Protein AF-A0AAN6RT35-F1 (afdb_monomer_lite)

Radius of gyration: 30.42 Å; chains: 1; bounding box: 60×93×86 Å

Foldseek 3Di:
DDDPPPPPDPPCVVCVVVLLCCCAVVVDDLVVSQVVCCVPPVDHDPCSCVVCVVVNDDDLLNLVVVVVVCVVVVVVVADFFFDDQNHTHDVVVSVVSNVVSVVVPVPDPDDDPPPPVVRCVSRPTPRPPPDPPDPPDPPDDDDDDDDDDDDDDDDDDDDDDDDDDDDDDDDDDDDDDDDDDDDDDDDD

Secondary structure (DSSP, 8-state):
-----------HHHHHHHHHHHHHTS---HHHHHHHHHHHH----TTHHHHHHHHH---HHHHHHHHHHHHHHHTTT-----EETTEEPPHHHHHHHHHHHHHHHTTS--------TTTGGG----------------------------------------------PPPP----------------

InterPro domains:
  IPR025676 Clr5 domain [PF14420] (9-53)

Structure (mmCIF, N/CA/C/O backbone):
data_AF-A0AAN6RT35-F1
#
_entry.id   AF-A0AAN6RT35-F1
#
loop_
_atom_site.group_PDB
_atom_site.id
_atom_site.type_symbol
_atom_site.label_atom_id
_atom_site.label_alt_id
_atom_site.label_comp_id
_atom_site.label_asym_id
_atom_site.label_entity_id
_atom_site.label_seq_id
_atom_site.pdbx_PDB_ins_code
_atom_site.Cartn_x
_atom_site.Cartn_y
_atom_site.Cartn_z
_atom_site.occupancy
_atom_site.B_iso_or_equiv
_atom_site.auth_seq_id
_atom_site.auth_comp_id
_atom_site.auth_asym_id
_atom_site.auth_atom_id
_atom_site.pdbx_PDB_model_num
ATOM 1 N N . MET A 1 1 ? 31.158 -7.553 -37.568 1.00 51.72 1 MET A N 1
ATOM 2 C CA . MET A 1 1 ? 30.154 -6.663 -36.952 1.00 51.72 1 MET A CA 1
ATOM 3 C C . MET A 1 1 ? 29.552 -7.398 -35.770 1.00 51.72 1 MET A C 1
ATOM 5 O O . MET A 1 1 ? 29.105 -8.518 -35.989 1.00 51.72 1 MET A O 1
ATOM 9 N N . PRO A 1 2 ? 29.605 -6.857 -34.544 1.00 54.78 2 PRO A N 1
ATOM 10 C CA . PRO A 1 2 ? 28.864 -7.436 -33.430 1.00 54.78 2 PRO A CA 1
ATOM 11 C C . PRO A 1 2 ? 27.355 -7.211 -33.651 1.00 54.78 2 PRO A C 1
ATOM 13 O O . PRO A 1 2 ? 26.987 -6.162 -34.189 1.00 54.78 2 PRO A O 1
ATOM 16 N N . PRO A 1 3 ? 26.494 -8.183 -33.308 1.00 57.16 3 PRO A N 1
ATOM 17 C CA . PRO A 1 3 ? 25.051 -8.038 -33.436 1.00 57.16 3 PRO A CA 1
ATOM 18 C C . PRO A 1 3 ? 24.556 -6.942 -32.490 1.00 57.16 3 PRO A C 1
ATOM 20 O O . PRO A 1 3 ? 24.993 -6.846 -31.343 1.00 57.16 3 PRO A O 1
ATOM 23 N N . ALA A 1 4 ? 23.673 -6.089 -33.001 1.00 51.22 4 ALA A N 1
ATOM 24 C CA . ALA A 1 4 ? 22.927 -5.151 -32.187 1.00 51.22 4 ALA A CA 1
ATOM 25 C C . ALA A 1 4 ? 22.039 -5.964 -31.238 1.00 51.22 4 ALA A C 1
ATOM 27 O O . ALA A 1 4 ? 21.149 -6.681 -31.686 1.00 51.22 4 ALA A O 1
ATOM 28 N N . GLU A 1 5 ? 22.320 -5.886 -29.941 1.00 55.66 5 GLU A N 1
ATOM 29 C CA . GLU A 1 5 ? 21.419 -6.342 -28.884 1.00 55.66 5 GLU A CA 1
ATOM 30 C C . GLU A 1 5 ? 20.171 -5.450 -28.954 1.00 55.66 5 GLU A C 1
ATOM 32 O O . GLU A 1 5 ? 20.120 -4.361 -28.377 1.00 55.66 5 GLU A O 1
ATOM 37 N N . GLU A 1 6 ? 19.197 -5.858 -29.767 1.00 52.59 6 GLU A N 1
ATOM 38 C CA . GLU A 1 6 ? 17.867 -5.267 -29.779 1.00 52.59 6 GLU A CA 1
ATOM 39 C C . GLU A 1 6 ? 17.293 -5.423 -28.373 1.00 52.59 6 GLU A C 1
ATOM 41 O O . GLU A 1 6 ? 17.136 -6.536 -27.877 1.00 52.59 6 GLU A O 1
ATOM 46 N N . GLY A 1 7 ? 17.060 -4.291 -27.704 1.00 53.69 7 GLY A N 1
ATOM 47 C CA . GLY A 1 7 ? 16.580 -4.259 -26.331 1.00 53.69 7 GLY A CA 1
ATOM 48 C C . GLY A 1 7 ? 15.318 -5.097 -26.198 1.00 53.69 7 GLY A C 1
ATOM 49 O O . GLY A 1 7 ? 14.259 -4.703 -26.693 1.00 53.69 7 GLY A O 1
ATOM 50 N N . SER A 1 8 ? 15.454 -6.245 -25.535 1.00 60.31 8 SER A N 1
ATOM 51 C CA . SER A 1 8 ? 14.353 -7.149 -25.245 1.00 60.31 8 SER A CA 1
ATOM 52 C C . SER A 1 8 ? 13.187 -6.349 -24.661 1.00 60.31 8 SER A C 1
ATOM 54 O O . SER A 1 8 ? 13.416 -5.494 -23.793 1.00 60.31 8 SER A O 1
ATOM 56 N N . PRO A 1 9 ? 11.944 -6.588 -25.116 1.00 66.94 9 PRO A N 1
ATOM 57 C CA . PRO A 1 9 ? 10.760 -6.022 -24.486 1.00 66.94 9 PRO A CA 1
ATOM 58 C C . PRO A 1 9 ? 10.869 -6.209 -22.971 1.00 66.94 9 PRO A C 1
ATOM 60 O O . PRO A 1 9 ? 11.125 -7.317 -22.512 1.00 66.94 9 PRO A O 1
ATOM 63 N N . LEU A 1 10 ? 10.773 -5.122 -22.197 1.00 71.62 10 LEU A N 1
ATOM 64 C CA . LEU A 1 10 ? 10.944 -5.195 -20.745 1.00 71.62 10 LEU A CA 1
ATOM 65 C C . LEU A 1 10 ? 9.911 -6.175 -20.172 1.00 71.62 10 LEU A C 1
ATOM 67 O O . LEU A 1 10 ? 8.720 -5.853 -20.114 1.00 71.62 10 LEU A O 1
ATOM 71 N N . ASP A 1 11 ? 10.378 -7.339 -19.723 1.00 81.44 11 ASP A N 1
ATOM 72 C CA . ASP A 1 11 ? 9.553 -8.406 -19.155 1.00 81.44 11 ASP A CA 1
ATOM 73 C C . ASP A 1 11 ? 9.112 -8.052 -17.730 1.00 81.44 11 ASP A C 1
ATOM 75 O O . ASP A 1 11 ? 9.572 -8.585 -16.721 1.00 81.44 11 ASP A O 1
ATOM 79 N N . TRP A 1 12 ? 8.189 -7.096 -17.642 1.00 83.62 12 TRP A N 1
ATOM 80 C CA . TRP A 1 12 ? 7.626 -6.621 -16.381 1.00 83.62 12 TRP A CA 1
ATOM 81 C C . TRP A 1 12 ? 6.977 -7.728 -15.567 1.00 83.62 12 TRP A C 1
ATOM 83 O O . TRP A 1 12 ? 7.139 -7.740 -14.353 1.00 83.62 12 TRP A O 1
ATOM 93 N N . ALA A 1 13 ? 6.257 -8.636 -16.229 1.00 84.44 13 ALA A N 1
ATOM 94 C CA . ALA A 1 13 ? 5.539 -9.716 -15.562 1.00 84.44 13 ALA A CA 1
ATOM 95 C C . ALA A 1 13 ? 6.494 -10.614 -14.762 1.00 84.44 13 ALA A C 1
ATOM 97 O O . ALA A 1 13 ? 6.169 -11.022 -13.653 1.00 84.44 13 ALA A O 1
ATOM 98 N N . THR A 1 14 ? 7.701 -10.845 -15.283 1.00 85.94 14 THR A N 1
ATOM 99 C CA . THR A 1 14 ? 8.728 -11.668 -14.634 1.00 85.94 14 THR A CA 1
ATOM 100 C C . THR A 1 14 ? 9.272 -11.012 -13.366 1.00 85.94 14 THR A C 1
ATOM 102 O O . THR A 1 14 ? 9.567 -11.693 -12.389 1.00 85.94 14 THR A O 1
ATOM 105 N N . HIS A 1 15 ? 9.401 -9.684 -13.363 1.00 88.25 15 HIS A N 1
ATOM 106 C CA . HIS A 1 15 ? 10.014 -8.953 -12.252 1.00 88.25 15 HIS A CA 1
ATOM 107 C C . HIS A 1 15 ? 9.000 -8.363 -11.268 1.00 88.25 15 HIS A C 1
ATOM 109 O O . HIS A 1 15 ? 9.386 -7.971 -10.170 1.00 88.25 15 HIS A O 1
ATOM 115 N N . GLU A 1 16 ? 7.718 -8.278 -11.627 1.00 89.00 16 GLU A N 1
ATOM 116 C CA . GLU A 1 16 ? 6.678 -7.635 -10.817 1.00 89.00 16 GLU A CA 1
ATOM 117 C C . GLU A 1 16 ? 6.558 -8.255 -9.424 1.00 89.00 16 GLU A C 1
ATOM 119 O O . GLU A 1 16 ? 6.536 -7.525 -8.433 1.00 89.00 16 GLU A O 1
ATOM 124 N N . GLU A 1 17 ? 6.558 -9.583 -9.327 1.00 88.38 17 GLU A N 1
ATOM 125 C CA . GLU A 1 17 ? 6.467 -10.275 -8.040 1.00 88.38 17 GLU A CA 1
ATOM 126 C C . GLU A 1 17 ? 7.683 -10.008 -7.145 1.00 88.38 17 GLU A C 1
ATOM 128 O O . GLU A 1 17 ? 7.524 -9.743 -5.954 1.00 88.38 17 GLU A O 1
ATOM 133 N N . GLU A 1 18 ? 8.891 -10.002 -7.716 1.00 91.50 18 GLU A N 1
ATOM 134 C CA . GLU A 1 18 ? 10.128 -9.712 -6.980 1.00 91.50 18 GLU A CA 1
ATOM 135 C C . GLU A 1 18 ? 10.173 -8.242 -6.531 1.00 91.50 18 GLU A C 1
ATOM 137 O O . GLU A 1 18 ? 10.552 -7.940 -5.399 1.00 91.50 18 GLU A O 1
ATOM 142 N N . ILE A 1 19 ? 9.720 -7.313 -7.382 1.00 90.44 19 ILE A N 1
ATOM 143 C CA . ILE A 1 19 ? 9.573 -5.892 -7.034 1.00 90.44 19 ILE A CA 1
ATOM 144 C C . ILE A 1 19 ? 8.593 -5.730 -5.864 1.00 90.44 19 ILE A C 1
ATOM 146 O O . ILE A 1 19 ? 8.869 -4.971 -4.930 1.00 90.44 19 ILE A O 1
ATOM 150 N N . LEU A 1 20 ? 7.453 -6.424 -5.907 1.00 87.56 20 LEU A N 1
ATOM 151 C CA . LEU A 1 20 ? 6.440 -6.386 -4.854 1.00 87.56 20 LEU A CA 1
ATOM 152 C C . LEU A 1 20 ? 6.971 -6.939 -3.533 1.00 87.56 20 LEU A C 1
ATOM 154 O O . LEU A 1 20 ? 6.753 -6.318 -2.494 1.00 87.56 20 LEU A O 1
ATOM 158 N N . ASP A 1 21 ? 7.693 -8.057 -3.567 1.00 89.38 21 ASP A N 1
ATOM 159 C CA . ASP A 1 21 ? 8.281 -8.662 -2.373 1.00 89.38 21 ASP A CA 1
ATOM 160 C C . ASP A 1 21 ? 9.306 -7.725 -1.714 1.00 89.38 21 ASP A C 1
ATOM 162 O O . ASP A 1 21 ? 9.238 -7.444 -0.515 1.00 89.38 21 ASP A O 1
ATOM 166 N N . LEU A 1 22 ? 10.183 -7.107 -2.513 1.00 90.69 22 LEU A N 1
ATOM 167 C CA . LEU A 1 22 ? 11.140 -6.112 -2.019 1.00 90.69 22 LEU A CA 1
ATOM 168 C C . LEU A 1 22 ? 10.447 -4.894 -1.380 1.00 90.69 22 LEU A C 1
ATOM 170 O O . LEU A 1 22 ? 10.923 -4.372 -0.371 1.00 90.69 22 LEU A O 1
ATOM 174 N N . LEU A 1 23 ? 9.339 -4.424 -1.959 1.00 86.75 23 LEU A N 1
ATOM 175 C CA . LEU A 1 23 ? 8.621 -3.242 -1.470 1.00 86.75 23 LEU A CA 1
ATOM 176 C C . LEU A 1 23 ? 7.747 -3.516 -0.242 1.00 86.75 23 LEU A C 1
ATOM 178 O O . LEU A 1 23 ? 7.594 -2.621 0.591 1.00 86.75 23 LEU A O 1
ATOM 182 N N . LEU A 1 24 ? 7.124 -4.693 -0.162 1.00 83.94 24 LEU A N 1
ATOM 183 C CA . LEU A 1 24 ? 6.121 -5.016 0.856 1.00 83.94 24 LEU A CA 1
ATOM 184 C C . LEU A 1 24 ? 6.688 -5.862 1.994 1.00 83.94 24 LEU A C 1
ATOM 186 O O . LEU A 1 24 ? 6.399 -5.564 3.148 1.00 83.94 24 LEU A O 1
ATOM 190 N N . ALA A 1 25 ? 7.488 -6.886 1.692 1.00 83.94 25 ALA A N 1
ATOM 191 C CA . ALA A 1 25 ? 8.045 -7.776 2.708 1.00 83.94 25 ALA A CA 1
ATOM 192 C C . ALA A 1 25 ? 9.309 -7.189 3.348 1.00 83.94 25 ALA A C 1
ATOM 194 O O . ALA A 1 25 ? 9.501 -7.296 4.556 1.00 83.94 25 ALA A O 1
ATOM 195 N N . GLN A 1 26 ? 10.162 -6.542 2.548 1.00 87.00 26 GLN A N 1
ATOM 196 C CA . GLN A 1 26 ? 11.429 -5.968 3.026 1.00 87.00 26 GLN A CA 1
ATOM 197 C C . GLN A 1 26 ? 11.333 -4.466 3.347 1.00 87.00 26 GLN A C 1
ATOM 199 O O . GLN A 1 26 ? 12.334 -3.869 3.735 1.00 87.00 26 GLN A O 1
ATOM 204 N N . ASP A 1 27 ? 10.157 -3.849 3.154 1.00 83.44 27 ASP A N 1
ATOM 205 C CA . ASP A 1 27 ? 9.894 -2.410 3.343 1.00 83.44 27 ASP A CA 1
ATOM 206 C C . ASP A 1 27 ? 10.926 -1.480 2.648 1.00 83.44 27 ASP A C 1
ATOM 208 O O . ASP A 1 27 ? 11.123 -0.323 3.043 1.00 83.44 27 ASP A O 1
ATOM 212 N N . LYS A 1 28 ? 11.576 -1.948 1.569 1.00 88.31 28 LYS A N 1
ATOM 213 C CA . LYS A 1 28 ? 12.592 -1.167 0.849 1.00 88.31 28 LYS A CA 1
ATOM 214 C C . LYS A 1 28 ? 11.980 0.049 0.165 1.00 88.31 28 LYS A C 1
ATOM 216 O O . LYS A 1 28 ? 10.820 0.093 -0.256 1.00 88.31 28 LYS A O 1
ATOM 221 N N . THR A 1 29 ? 12.782 1.093 0.021 1.00 89.00 29 THR A N 1
ATOM 222 C CA . THR A 1 29 ? 12.383 2.280 -0.728 1.00 89.00 29 THR A CA 1
ATOM 223 C C . THR A 1 29 ? 12.413 2.007 -2.231 1.00 89.00 29 THR A C 1
ATOM 225 O O . THR A 1 29 ? 13.219 1.225 -2.726 1.00 89.00 29 THR A O 1
ATOM 228 N N . LEU A 1 30 ? 11.574 2.711 -3.001 1.00 89.19 30 LEU A N 1
ATOM 229 C CA . LEU A 1 30 ? 11.553 2.569 -4.463 1.00 89.19 30 LEU A CA 1
ATOM 230 C C . LEU A 1 30 ? 12.938 2.825 -5.082 1.00 89.19 30 LEU A C 1
ATOM 232 O O . LEU A 1 30 ? 13.301 2.165 -6.043 1.00 89.19 30 LEU A O 1
ATOM 236 N N . LYS A 1 31 ? 13.732 3.740 -4.506 1.00 90.50 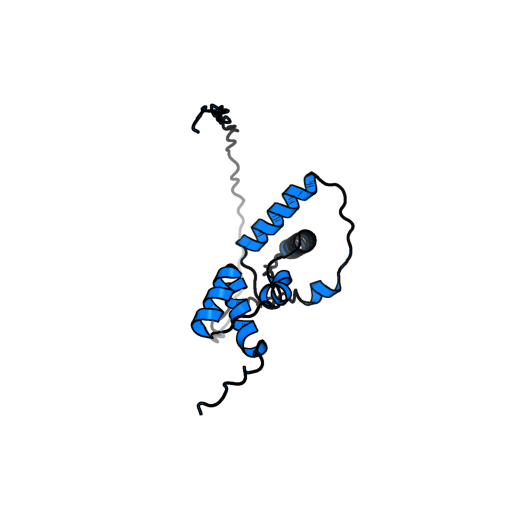31 LYS A N 1
ATOM 237 C CA . LYS A 1 31 ? 15.101 4.023 -4.964 1.00 90.50 31 LYS A CA 1
ATOM 238 C C . LYS A 1 31 ? 16.019 2.806 -4.827 1.00 90.50 31 LYS A C 1
ATOM 240 O O . LYS A 1 31 ? 16.778 2.519 -5.744 1.00 90.50 31 LYS A O 1
ATOM 245 N N . GLU A 1 32 ? 15.931 2.092 -3.709 1.00 93.25 32 GLU A N 1
ATOM 246 C CA . GLU A 1 32 ? 16.720 0.878 -3.473 1.00 93.25 32 GLU A CA 1
ATOM 247 C C . GLU A 1 32 ? 16.286 -0.256 -4.394 1.00 93.25 32 GLU A C 1
ATOM 249 O O . GLU A 1 32 ? 17.136 -0.976 -4.904 1.00 93.25 32 GLU A O 1
ATOM 254 N N . VAL A 1 33 ? 14.983 -0.383 -4.659 1.00 92.69 33 VAL A N 1
ATOM 255 C CA . VAL A 1 33 ? 14.469 -1.391 -5.595 1.00 92.69 33 VAL A CA 1
ATOM 256 C C . VAL A 1 33 ? 14.918 -1.101 -7.024 1.00 92.69 33 VAL A C 1
ATOM 258 O O . VAL A 1 33 ? 15.372 -2.013 -7.705 1.00 92.69 33 VAL A O 1
ATOM 261 N N . VAL A 1 34 ? 14.876 0.164 -7.459 1.00 91.75 34 VAL A N 1
ATOM 262 C CA . VAL A 1 34 ? 15.418 0.568 -8.768 1.00 91.75 34 VAL A CA 1
ATOM 263 C C . VAL A 1 34 ? 16.906 0.241 -8.854 1.00 91.75 34 VAL A C 1
ATOM 265 O O . VAL A 1 34 ? 17.331 -0.364 -9.833 1.00 91.75 34 VAL A O 1
ATOM 268 N N . LYS A 1 35 ? 17.686 0.571 -7.816 1.00 94.38 35 LYS A N 1
ATOM 269 C CA . LYS A 1 35 ? 19.117 0.250 -7.764 1.00 94.38 35 LYS A CA 1
ATOM 270 C C . LYS A 1 35 ? 19.352 -1.262 -7.863 1.00 94.38 35 LYS A C 1
ATOM 272 O O . LYS A 1 35 ? 20.102 -1.701 -8.728 1.00 94.38 35 LYS A O 1
ATOM 277 N N . TYR A 1 36 ? 18.647 -2.053 -7.055 1.00 93.62 36 TYR A N 1
ATOM 278 C CA . TYR A 1 36 ? 18.746 -3.514 -7.046 1.00 93.62 36 TYR A CA 1
ATOM 279 C C . TYR A 1 36 ? 18.433 -4.132 -8.415 1.00 93.62 36 TYR A C 1
ATOM 281 O O . TYR A 1 36 ? 19.189 -4.963 -8.913 1.00 93.62 36 TYR A O 1
ATOM 289 N N . MET A 1 37 ? 17.345 -3.693 -9.049 1.00 91.81 37 MET A N 1
ATOM 290 C CA . MET A 1 37 ? 16.922 -4.193 -10.360 1.00 91.81 37 MET A CA 1
ATOM 291 C C . MET A 1 37 ? 17.891 -3.772 -11.472 1.00 91.81 37 MET A C 1
ATOM 293 O O . MET A 1 37 ? 18.191 -4.568 -12.364 1.00 91.81 37 MET A O 1
ATOM 297 N N . SER A 1 38 ? 18.449 -2.561 -11.381 1.00 90.56 38 SER A N 1
ATOM 298 C CA . SER A 1 38 ? 19.464 -2.086 -12.323 1.00 90.56 38 SER A CA 1
ATOM 299 C C . SER A 1 38 ? 20.791 -2.844 -12.192 1.00 90.56 38 SER A C 1
ATOM 301 O O . SER A 1 38 ? 21.413 -3.160 -13.199 1.00 90.56 38 SER A O 1
ATOM 303 N N . GLU A 1 39 ? 21.210 -3.205 -10.977 1.00 92.56 39 GLU A N 1
ATOM 304 C CA . GLU A 1 39 ? 22.463 -3.935 -10.745 1.00 92.56 39 GLU A CA 1
ATOM 305 C C . GLU A 1 39 ? 22.344 -5.412 -11.134 1.00 92.56 39 GLU A C 1
ATOM 307 O O . GLU A 1 39 ? 23.235 -5.955 -11.785 1.00 92.56 39 GLU A O 1
ATOM 312 N N . LYS A 1 40 ? 21.236 -6.063 -10.762 1.00 91.88 40 LYS A N 1
ATOM 313 C CA . LYS A 1 40 ? 21.051 -7.508 -10.946 1.00 91.88 40 LYS A CA 1
ATOM 314 C C . LYS A 1 40 ? 20.604 -7.880 -12.358 1.00 91.88 40 LYS A C 1
ATOM 316 O O . LYS A 1 40 ? 21.094 -8.860 -12.910 1.00 91.88 40 LYS A O 1
ATOM 321 N N . TYR A 1 41 ? 19.691 -7.101 -12.936 1.00 86.56 41 TYR A N 1
ATOM 322 C CA . TYR A 1 41 ? 19.039 -7.429 -14.209 1.00 86.56 41 TYR A CA 1
ATOM 323 C C . TYR A 1 41 ? 19.335 -6.422 -15.322 1.00 86.56 41 TYR A C 1
ATOM 325 O O . TYR A 1 41 ? 18.830 -6.584 -16.428 1.00 86.56 41 TYR A O 1
ATOM 333 N N . LYS A 1 42 ? 20.120 -5.363 -15.048 1.00 85.00 42 LYS A N 1
ATOM 334 C CA . LYS A 1 42 ? 20.297 -4.212 -15.960 1.00 85.00 42 LYS A CA 1
ATOM 335 C C . LYS A 1 42 ? 18.962 -3.601 -16.395 1.00 85.00 42 LYS A C 1
ATOM 337 O O . LYS A 1 42 ? 18.850 -2.994 -17.457 1.00 85.00 42 LYS A O 1
ATOM 342 N N . PHE A 1 43 ? 17.949 -3.760 -15.548 1.00 80.31 43 PHE A N 1
ATOM 343 C CA . PHE A 1 43 ? 16.598 -3.311 -15.805 1.00 80.31 43 PHE A CA 1
ATOM 344 C C . PHE A 1 43 ? 16.449 -1.890 -15.265 1.00 80.31 43 PHE A C 1
ATOM 346 O O . PHE A 1 43 ? 16.341 -1.667 -14.057 1.00 80.31 43 PHE A O 1
ATOM 353 N N . GLU A 1 44 ? 16.458 -0.912 -16.167 1.00 78.94 44 GLU A N 1
ATOM 354 C CA . GLU A 1 44 ? 16.237 0.489 -15.825 1.00 78.94 44 GLU A CA 1
ATOM 355 C C . GLU A 1 44 ? 14.913 0.965 -16.419 1.00 78.94 44 GLU A C 1
ATOM 357 O O . GLU A 1 44 ? 14.792 1.258 -17.607 1.00 78.94 44 GLU A O 1
ATOM 362 N N . ALA A 1 45 ? 13.892 1.063 -15.571 1.00 79.44 45 ALA A N 1
ATOM 363 C CA . ALA A 1 45 ? 12.578 1.492 -16.010 1.00 79.44 45 ALA A CA 1
ATOM 364 C C . ALA A 1 45 ? 12.131 2.793 -15.350 1.00 79.44 45 ALA A C 1
ATOM 366 O O . ALA A 1 45 ? 11.907 2.883 -14.150 1.00 79.44 45 ALA A O 1
ATOM 367 N N . LYS A 1 46 ? 11.825 3.811 -16.152 1.00 81.31 46 LYS A N 1
ATOM 368 C CA . LYS A 1 46 ? 11.228 5.057 -15.632 1.00 81.31 46 LYS A CA 1
ATOM 369 C C . LYS A 1 46 ? 9.790 4.860 -15.119 1.00 81.31 46 LYS A C 1
ATOM 371 O O . LYS A 1 46 ? 9.266 5.692 -14.379 1.00 81.31 46 LYS A O 1
ATOM 376 N N . GLN A 1 47 ? 9.152 3.746 -15.485 1.00 83.06 47 GLN A N 1
ATOM 377 C CA . GLN A 1 47 ? 7.746 3.454 -15.191 1.00 83.06 47 GLN A CA 1
ATOM 378 C C . GLN A 1 47 ? 7.488 2.919 -13.772 1.00 83.06 47 GLN A C 1
ATOM 380 O O . GLN A 1 47 ? 6.324 2.861 -13.371 1.00 83.06 47 GLN A O 1
ATOM 385 N N . TYR A 1 48 ? 8.525 2.609 -12.978 1.00 81.50 48 TYR A N 1
ATOM 386 C CA . TYR A 1 48 ? 8.364 2.137 -11.592 1.00 81.50 48 TYR A CA 1
ATOM 387 C C . TYR A 1 48 ? 7.463 3.047 -10.759 1.00 81.50 48 TYR A C 1
ATOM 389 O O . TYR A 1 48 ? 6.587 2.584 -10.031 1.00 81.50 48 TYR A O 1
ATOM 397 N N . LYS A 1 49 ? 7.647 4.364 -10.901 1.00 82.06 49 LYS A N 1
ATOM 398 C CA . LYS A 1 49 ? 6.845 5.349 -10.180 1.00 82.06 49 LYS A CA 1
ATOM 399 C C . LYS A 1 49 ? 5.364 5.213 -10.521 1.00 82.06 49 LYS A C 1
ATOM 401 O O . LYS A 1 49 ? 4.548 5.250 -9.619 1.00 82.06 49 LYS A O 1
ATOM 406 N N . TYR A 1 50 ? 5.005 5.047 -11.789 1.00 83.62 50 TYR A N 1
ATOM 407 C CA . TYR A 1 50 ? 3.602 5.028 -12.206 1.00 83.62 50 TYR A CA 1
ATOM 408 C C . TYR A 1 50 ? 2.916 3.702 -11.873 1.00 83.62 50 TYR A C 1
ATOM 410 O O . TYR A 1 50 ? 1.795 3.721 -11.370 1.00 83.62 50 TYR A O 1
ATOM 418 N N . ARG A 1 51 ? 3.600 2.567 -12.077 1.00 83.69 51 ARG A N 1
ATOM 419 C CA . ARG A 1 51 ? 3.049 1.243 -11.750 1.00 83.69 51 ARG A CA 1
ATOM 420 C C . ARG A 1 51 ? 2.930 1.006 -10.246 1.00 83.69 51 ARG A C 1
ATOM 422 O O . ARG A 1 51 ? 1.887 0.562 -9.780 1.00 83.69 51 ARG A O 1
ATOM 429 N N . PHE A 1 52 ? 3.962 1.360 -9.479 1.00 81.69 52 PHE A N 1
ATOM 430 C CA . PHE A 1 52 ? 4.056 1.000 -8.061 1.00 81.69 52 PHE A CA 1
ATOM 431 C C . PHE A 1 52 ? 3.743 2.152 -7.092 1.00 81.69 52 PHE A C 1
ATOM 433 O O . PHE A 1 52 ? 3.739 1.944 -5.879 1.00 81.69 52 PHE A O 1
ATOM 440 N N . ALA A 1 53 ? 3.405 3.361 -7.571 1.00 75.25 53 ALA A N 1
ATOM 441 C CA . ALA A 1 53 ? 3.028 4.473 -6.681 1.00 75.25 53 ALA A CA 1
ATOM 442 C C . ALA A 1 53 ? 1.812 4.157 -5.805 1.00 75.25 53 ALA A C 1
ATOM 444 O O . ALA A 1 53 ? 1.776 4.559 -4.642 1.00 75.25 53 ALA A O 1
ATOM 445 N N . ARG A 1 54 ? 0.818 3.452 -6.357 1.00 69.94 54 ARG A N 1
ATOM 446 C CA . ARG A 1 54 ? -0.423 3.123 -5.636 1.00 69.94 54 ARG A CA 1
ATOM 447 C C . ARG A 1 54 ? -0.227 1.983 -4.638 1.00 69.94 54 ARG A C 1
ATOM 449 O O . ARG A 1 54 ? -0.934 1.919 -3.646 1.00 69.94 54 ARG A O 1
ATOM 456 N N . LEU A 1 55 ? 0.786 1.149 -4.863 1.00 70.31 55 LEU A N 1
ATOM 457 C CA . LEU A 1 55 ? 1.104 -0.013 -4.032 1.00 70.31 55 LEU A CA 1
ATOM 458 C C . LEU A 1 55 ? 1.703 0.381 -2.684 1.00 70.31 55 LEU A C 1
ATOM 460 O O . LEU A 1 55 ? 1.501 -0.289 -1.676 1.00 70.31 55 LEU A O 1
ATOM 464 N N . LYS A 1 56 ? 2.421 1.506 -2.646 1.00 69.56 56 LYS A N 1
ATOM 465 C CA . LYS A 1 56 ? 3.048 1.982 -1.414 1.00 69.56 56 LYS A CA 1
ATOM 466 C C . LYS A 1 56 ? 2.099 2.796 -0.532 1.00 69.56 56 LYS A C 1
ATOM 468 O O . LYS A 1 56 ? 2.250 2.795 0.690 1.00 69.56 56 LYS A O 1
ATOM 473 N N . ASN A 1 57 ? 1.147 3.504 -1.130 1.00 80.44 57 ASN A N 1
ATOM 474 C CA . ASN A 1 57 ? 0.429 4.572 -0.450 1.00 80.44 57 ASN A CA 1
ATOM 475 C C . ASN A 1 57 ? -1.029 4.186 -0.211 1.00 80.44 57 ASN A C 1
ATOM 477 O O . ASN A 1 57 ? -1.905 4.586 -0.972 1.00 80.44 57 ASN A O 1
ATOM 481 N N . VAL A 1 58 ? -1.271 3.460 0.882 1.00 88.62 58 VAL A N 1
ATOM 482 C CA . VAL A 1 58 ? -2.618 3.349 1.453 1.00 88.62 58 VAL A CA 1
ATOM 483 C C . VAL A 1 58 ? -3.046 4.749 1.895 1.00 88.62 58 VAL A C 1
ATOM 485 O O . VAL A 1 58 ? -2.340 5.435 2.643 1.00 88.62 58 VAL A O 1
ATOM 488 N N . THR A 1 59 ? -4.167 5.202 1.359 1.00 90.19 59 THR A N 1
ATOM 489 C CA . THR A 1 59 ? -4.744 6.517 1.612 1.00 90.19 59 THR A CA 1
ATOM 490 C C . THR A 1 59 ? -5.299 6.607 3.033 1.00 90.19 59 THR A C 1
ATOM 492 O O . THR A 1 59 ? -5.589 5.606 3.687 1.00 90.19 59 THR A O 1
ATOM 495 N N . ALA A 1 60 ? -5.468 7.832 3.537 1.00 91.25 60 ALA A N 1
ATOM 496 C CA . ALA A 1 60 ? -6.072 8.046 4.853 1.00 91.25 60 ALA A CA 1
ATOM 497 C C . ALA A 1 60 ? -7.505 7.485 4.939 1.00 91.25 60 ALA A C 1
ATOM 499 O O . ALA A 1 60 ? -7.892 6.971 5.983 1.00 91.25 60 ALA A O 1
ATOM 500 N N . ALA A 1 61 ? -8.265 7.554 3.840 1.00 89.88 61 ALA A N 1
ATOM 501 C CA . ALA A 1 61 ? -9.602 6.973 3.759 1.00 89.88 61 ALA A CA 1
ATOM 502 C C . ALA A 1 61 ? -9.556 5.443 3.891 1.00 89.88 61 ALA A C 1
ATOM 504 O O . ALA A 1 61 ? -10.247 4.887 4.735 1.00 89.88 61 ALA A O 1
ATOM 505 N N . GLU A 1 62 ? -8.664 4.775 3.154 1.00 90.81 62 GLU A N 1
ATOM 506 C CA . GLU A 1 62 ? -8.502 3.317 3.240 1.00 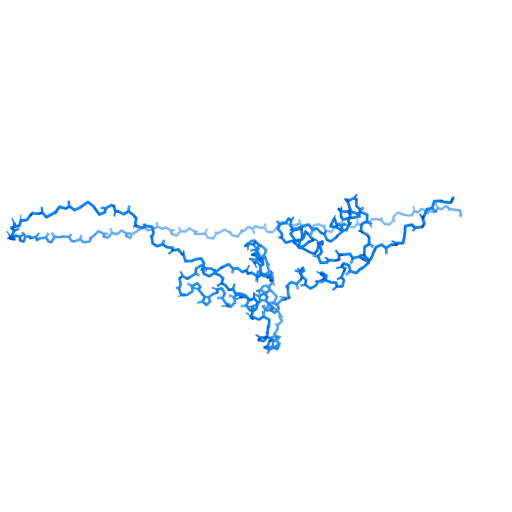90.81 62 GLU A CA 1
ATOM 507 C C . GLU A 1 62 ? -8.068 2.867 4.642 1.00 90.81 62 GLU A C 1
ATOM 509 O O . GLU A 1 62 ? -8.583 1.880 5.157 1.00 90.81 62 GLU A O 1
ATOM 514 N N . TYR A 1 63 ? -7.173 3.601 5.315 1.00 93.75 63 TYR A N 1
ATOM 515 C CA . TYR A 1 63 ? -6.825 3.300 6.710 1.00 93.75 63 TYR A CA 1
ATOM 516 C C . TYR A 1 63 ? -8.000 3.488 7.681 1.00 93.75 63 TYR A C 1
ATOM 518 O O . TYR A 1 63 ? -8.077 2.756 8.668 1.00 93.75 63 TYR A O 1
ATOM 526 N N . ALA A 1 64 ? -8.906 4.440 7.430 1.00 92.38 64 ALA A N 1
ATOM 527 C CA . ALA A 1 64 ? -10.121 4.602 8.230 1.00 92.38 64 ALA A CA 1
ATOM 528 C C . ALA A 1 64 ? -11.063 3.399 8.062 1.00 92.38 64 ALA A C 1
ATOM 530 O O . ALA A 1 64 ? -11.598 2.894 9.050 1.00 92.38 64 ALA A O 1
ATOM 531 N N . ASP A 1 65 ? -11.213 2.914 6.827 1.00 92.62 65 ASP A N 1
ATOM 532 C CA . ASP A 1 65 ? -12.012 1.727 6.520 1.00 92.62 65 ASP A CA 1
ATOM 533 C C . ASP A 1 65 ? -11.397 0.464 7.146 1.00 92.62 65 ASP A C 1
ATOM 535 O O . ASP A 1 65 ? -12.110 -0.328 7.766 1.00 92.62 65 ASP A O 1
ATOM 539 N N . ILE A 1 66 ? -10.067 0.313 7.073 1.00 93.31 66 ILE A N 1
ATOM 540 C CA . ILE A 1 66 ? -9.330 -0.767 7.747 1.00 93.31 66 ILE A CA 1
ATOM 541 C C . ILE A 1 66 ? -9.553 -0.710 9.266 1.00 93.31 66 ILE A C 1
ATOM 543 O O . ILE A 1 66 ? -9.835 -1.741 9.870 1.00 93.31 66 ILE A O 1
ATOM 547 N N . ASP A 1 67 ? -9.471 0.469 9.897 1.00 94.81 67 ASP A N 1
ATOM 548 C CA . ASP A 1 67 ? -9.715 0.618 11.342 1.00 94.81 67 ASP A CA 1
ATOM 549 C C . ASP A 1 67 ? -11.135 0.182 11.735 1.00 94.81 67 ASP A C 1
ATOM 551 O O . ASP A 1 67 ? -11.328 -0.542 12.715 1.00 94.81 67 ASP A O 1
ATOM 555 N N . ALA A 1 68 ? -12.136 0.604 10.960 1.00 93.44 68 ALA A N 1
ATOM 556 C CA . ALA A 1 68 ? -13.529 0.244 11.197 1.00 93.44 68 ALA A CA 1
ATOM 557 C C . ALA A 1 68 ? -13.761 -1.270 11.062 1.00 93.44 68 ALA A C 1
ATOM 559 O O . ALA A 1 68 ? -14.416 -1.874 11.915 1.00 93.44 68 ALA A O 1
ATOM 560 N N . GLU A 1 69 ? -13.196 -1.893 10.027 1.00 94.06 69 GLU A N 1
ATOM 561 C CA . GLU A 1 69 ? -13.320 -3.332 9.791 1.00 94.06 69 GLU A CA 1
ATOM 562 C C . GLU A 1 69 ? -12.582 -4.157 10.857 1.00 94.06 69 GLU A C 1
ATOM 564 O O . GLU A 1 69 ? -13.137 -5.137 11.363 1.00 94.06 69 GLU A O 1
ATOM 569 N N . CYS A 1 70 ? -11.382 -3.735 11.270 1.00 93.44 70 CYS A N 1
ATOM 570 C CA . CYS A 1 70 ? -10.643 -4.357 12.370 1.00 93.44 70 CYS A CA 1
ATOM 571 C C . CYS A 1 70 ? -11.459 -4.343 13.670 1.00 93.44 70 CYS A C 1
ATOM 573 O O . CYS A 1 70 ? -11.644 -5.395 14.279 1.00 93.44 70 CYS A O 1
ATOM 575 N N . LYS A 1 71 ? -12.034 -3.192 14.052 1.00 94.44 71 LYS A N 1
ATOM 576 C CA . LYS A 1 71 ? -12.904 -3.074 15.240 1.00 94.44 71 LYS A CA 1
ATOM 577 C C . LYS A 1 71 ? -14.137 -3.969 15.150 1.00 94.44 71 LYS A C 1
ATOM 579 O O . LYS A 1 71 ? -14.505 -4.631 16.118 1.00 94.44 71 LYS A O 1
ATOM 584 N N . ARG A 1 72 ? -14.779 -4.009 13.978 1.00 95.56 72 ARG A N 1
ATOM 585 C CA . ARG A 1 72 ? -15.957 -4.852 13.736 1.00 95.56 72 ARG A CA 1
ATOM 586 C C . ARG A 1 72 ? -15.639 -6.334 13.942 1.00 95.56 72 ARG A C 1
ATOM 588 O O . ARG A 1 72 ? -16.468 -7.064 14.476 1.00 95.56 72 ARG A O 1
ATOM 595 N N . ARG A 1 73 ? -14.461 -6.793 13.517 1.00 93.06 73 ARG A N 1
ATOM 596 C CA . ARG A 1 73 ? -14.031 -8.192 13.670 1.00 93.06 73 ARG A CA 1
ATOM 597 C C . ARG A 1 73 ? -13.523 -8.521 15.066 1.00 93.06 73 ARG A C 1
ATOM 599 O O . ARG A 1 73 ? -13.800 -9.615 15.550 1.00 93.06 73 ARG A O 1
ATOM 606 N N . GLU A 1 74 ? -12.861 -7.577 15.723 1.00 94.00 74 GLU A N 1
ATOM 607 C CA . GLU A 1 74 ? -12.457 -7.696 17.124 1.00 94.00 74 GLU A CA 1
ATOM 608 C C . GLU A 1 74 ? -13.676 -7.879 18.038 1.00 94.00 74 GLU A C 1
ATOM 610 O O . GLU A 1 74 ? -13.676 -8.770 18.883 1.00 94.00 74 GLU A O 1
ATOM 615 N N . ALA A 1 75 ? -14.770 -7.148 17.787 1.00 95.06 75 ALA A N 1
ATOM 616 C CA . ALA A 1 75 ? -16.044 -7.340 18.488 1.00 95.06 75 ALA A CA 1
ATOM 617 C C . ALA A 1 75 ? -16.655 -8.744 18.289 1.00 95.06 75 ALA A C 1
ATOM 619 O O . ALA A 1 75 ? -17.449 -9.197 19.108 1.00 95.06 75 ALA A O 1
ATOM 620 N N . LEU A 1 76 ? -16.278 -9.444 17.213 1.00 95.38 76 LEU A N 1
ATOM 621 C CA . LEU A 1 76 ? -16.658 -10.836 16.948 1.00 95.38 76 LEU A CA 1
ATOM 622 C C . LEU A 1 76 ? -15.635 -11.849 17.495 1.00 95.38 76 LEU A C 1
ATOM 624 O O . LEU A 1 76 ? -15.782 -13.044 17.241 1.00 95.38 76 LEU A O 1
ATOM 628 N N . GLY A 1 77 ? -14.579 -11.395 18.176 1.00 95.94 77 GLY A N 1
ATOM 629 C CA . GLY A 1 77 ? -13.489 -12.240 18.669 1.00 95.94 77 GLY A CA 1
ATOM 630 C C . GLY A 1 77 ? -12.604 -12.825 17.564 1.00 95.94 77 GLY A C 1
ATOM 631 O O . GLY A 1 77 ? -11.915 -13.817 17.791 1.00 95.94 77 GLY A O 1
ATOM 632 N N . LYS A 1 78 ? -12.627 -12.253 16.351 1.00 95.06 78 LYS A N 1
ATOM 633 C CA . LYS A 1 78 ? -11.870 -12.766 15.200 1.00 95.06 78 LYS A CA 1
ATOM 634 C C . LYS A 1 78 ? -10.569 -11.996 15.015 1.00 95.06 78 LYS A C 1
ATOM 636 O O . LYS A 1 78 ? -10.572 -10.770 14.901 1.00 95.06 78 LYS A O 1
ATOM 641 N N . ARG A 1 79 ? -9.457 -12.728 14.899 1.00 90.31 79 ARG A N 1
ATOM 642 C CA . ARG A 1 79 ? -8.180 -12.156 14.453 1.00 90.31 79 ARG A CA 1
ATOM 643 C C . ARG A 1 79 ? -8.299 -11.711 12.996 1.00 90.31 79 ARG A C 1
ATOM 645 O O . ARG A 1 79 ? -8.960 -12.369 12.191 1.00 90.31 79 ARG A O 1
ATOM 652 N N . THR A 1 80 ? -7.708 -10.562 12.682 1.00 93.38 80 THR A N 1
ATOM 653 C CA . THR A 1 80 ? -7.799 -9.943 11.357 1.00 93.38 80 THR A CA 1
ATOM 654 C C . THR A 1 80 ? -6.409 -9.611 10.861 1.00 93.38 80 THR A C 1
ATOM 656 O O . THR A 1 80 ? -5.748 -8.746 11.429 1.00 93.38 80 THR A O 1
ATOM 659 N N . ASP A 1 81 ? -6.012 -10.264 9.776 1.00 93.31 81 ASP A N 1
ATOM 660 C CA . ASP A 1 81 ? -4.821 -9.905 9.022 1.00 93.31 81 ASP A CA 1
ATOM 661 C C . ASP A 1 81 ? -5.228 -9.002 7.858 1.00 93.31 81 ASP A C 1
ATOM 663 O O . ASP A 1 81 ? -6.152 -9.307 7.097 1.00 93.31 81 ASP A O 1
ATOM 667 N N . VAL A 1 82 ? -4.570 -7.849 7.751 1.00 92.50 82 VAL A N 1
ATOM 668 C CA . VAL A 1 82 ? -4.850 -6.876 6.694 1.00 92.50 82 VAL A CA 1
ATOM 669 C C . VAL A 1 82 ? -3.967 -7.202 5.503 1.00 92.50 82 VAL A C 1
ATOM 671 O O . VAL A 1 82 ? -2.744 -7.137 5.602 1.00 92.50 82 VAL A O 1
ATOM 674 N N . CYS A 1 83 ? -4.586 -7.507 4.367 1.00 89.88 83 CYS A N 1
ATOM 675 C CA . CYS A 1 83 ? -3.876 -7.775 3.124 1.00 89.88 83 CYS A CA 1
ATOM 676 C C . CYS A 1 83 ? -4.060 -6.620 2.138 1.00 89.88 83 CYS A C 1
ATOM 678 O O . CYS A 1 83 ? -5.162 -6.099 1.975 1.00 89.88 83 CYS A O 1
ATOM 680 N N . LEU A 1 84 ? -2.984 -6.254 1.446 1.00 83.38 84 LEU A N 1
ATOM 681 C CA . LEU A 1 84 ? -3.003 -5.338 0.315 1.00 83.38 84 LEU A CA 1
ATOM 682 C C . LEU A 1 84 ? -2.511 -6.106 -0.911 1.00 83.38 84 LEU A C 1
ATOM 684 O O . LEU A 1 84 ? -1.361 -6.535 -0.954 1.00 83.38 84 LEU A O 1
ATOM 688 N N . LEU A 1 85 ? -3.401 -6.301 -1.889 1.00 78.44 85 LEU A N 1
ATOM 689 C CA . LEU A 1 85 ? -3.109 -7.004 -3.149 1.00 78.44 85 LEU A CA 1
ATOM 690 C C . LEU A 1 85 ? -2.538 -8.412 -2.938 1.00 78.44 85 LEU A C 1
ATOM 692 O O . LEU A 1 85 ? -1.507 -8.783 -3.491 1.00 78.44 85 LEU A O 1
ATOM 696 N N . GLY A 1 86 ? -3.207 -9.185 -2.082 1.00 82.31 86 GLY A N 1
ATOM 697 C CA . GLY A 1 86 ? -2.827 -10.568 -1.793 1.00 82.31 86 GLY A CA 1
ATOM 698 C C . GLY A 1 86 ? -1.598 -10.725 -0.893 1.00 82.31 86 GLY A C 1
ATOM 699 O O . GLY A 1 86 ? -1.203 -11.853 -0.615 1.00 82.31 86 GLY A O 1
ATOM 700 N N . ARG A 1 87 ? -0.997 -9.632 -0.404 1.00 81.62 87 ARG A N 1
ATOM 701 C CA . ARG A 1 87 ? 0.129 -9.673 0.540 1.00 81.62 87 ARG A CA 1
ATOM 702 C C . ARG A 1 87 ? -0.278 -9.116 1.895 1.00 81.62 87 ARG A C 1
ATOM 704 O O . ARG A 1 87 ? -0.870 -8.040 1.974 1.00 81.62 87 ARG A O 1
ATOM 711 N N . THR A 1 88 ? 0.060 -9.832 2.960 1.00 88.88 88 THR A N 1
ATOM 712 C CA . THR A 1 88 ? -0.199 -9.395 4.334 1.00 88.88 88 THR A CA 1
ATOM 713 C C . THR A 1 88 ? 0.660 -8.181 4.669 1.00 88.88 88 THR A C 1
ATOM 715 O O . THR A 1 88 ? 1.875 -8.196 4.477 1.00 88.88 88 THR A O 1
ATOM 718 N N . LEU A 1 89 ? 0.033 -7.117 5.168 1.00 87.81 89 LEU A N 1
ATOM 719 C CA . LEU A 1 89 ? 0.737 -5.937 5.649 1.00 87.81 89 LEU A CA 1
ATOM 720 C C . LEU A 1 89 ? 1.285 -6.184 7.060 1.00 87.81 89 LEU A C 1
ATOM 722 O O . LEU A 1 89 ? 0.577 -6.747 7.899 1.00 87.81 89 LEU A O 1
ATOM 726 N N . PRO A 1 90 ? 2.501 -5.702 7.372 1.00 89.56 90 PRO A N 1
ATOM 727 C CA . PRO A 1 90 ? 3.037 -5.813 8.718 1.00 89.56 90 PRO A CA 1
ATOM 728 C C . PRO A 1 90 ? 2.150 -5.044 9.715 1.00 89.56 90 PRO A C 1
ATOM 730 O O . PRO A 1 90 ? 1.763 -3.897 9.447 1.00 89.56 90 PRO A O 1
ATOM 733 N N . PRO A 1 91 ? 1.842 -5.626 10.890 1.00 91.44 91 PRO A N 1
ATOM 734 C CA . PRO A 1 91 ? 0.889 -5.049 11.839 1.00 91.44 91 PRO A CA 1
ATOM 735 C C . PRO A 1 91 ? 1.338 -3.677 12.352 1.00 91.44 91 PRO A C 1
ATOM 737 O O . PRO A 1 91 ? 0.514 -2.792 12.583 1.00 91.44 91 PRO A O 1
ATOM 740 N N . GLU A 1 92 ? 2.650 -3.448 12.458 1.00 92.44 92 GLU A N 1
ATOM 741 C CA . GLU A 1 92 ? 3.210 -2.151 12.844 1.00 92.44 92 GLU A CA 1
ATOM 742 C C . GLU A 1 92 ? 2.873 -1.039 11.845 1.00 92.44 92 GLU A C 1
ATOM 744 O O . GLU A 1 92 ? 2.575 0.093 12.240 1.00 92.44 92 GLU A O 1
ATOM 749 N N . ARG A 1 93 ? 2.890 -1.354 10.545 1.00 90.69 93 ARG A N 1
ATOM 750 C CA . ARG A 1 93 ? 2.548 -0.412 9.475 1.00 90.69 93 ARG A CA 1
ATOM 751 C C . ARG A 1 93 ? 1.067 -0.071 9.509 1.00 90.69 93 ARG A C 1
ATOM 753 O O . ARG A 1 93 ? 0.720 1.106 9.413 1.00 90.69 93 ARG A O 1
ATOM 760 N N . VAL A 1 94 ? 0.219 -1.084 9.692 1.00 93.38 94 VAL A N 1
ATOM 761 C CA . VAL A 1 94 ? -1.233 -0.915 9.831 1.00 93.38 94 VAL A CA 1
ATOM 762 C C . VAL A 1 94 ? -1.542 -0.028 11.034 1.00 93.38 94 VAL A C 1
ATOM 764 O O . VAL A 1 94 ? -2.204 0.997 10.880 1.00 93.38 94 VAL A O 1
ATOM 767 N N . LYS A 1 95 ? -0.977 -0.347 12.205 1.00 94.75 95 LYS A N 1
ATOM 768 C CA . LYS A 1 95 ? -1.147 0.435 13.435 1.00 94.75 95 LYS A CA 1
ATOM 769 C C . LYS A 1 95 ? -0.722 1.893 13.245 1.00 94.75 95 LYS A C 1
ATOM 771 O O . LYS A 1 95 ? -1.503 2.800 13.514 1.00 94.75 95 LYS A O 1
ATOM 776 N N . ARG A 1 96 ? 0.471 2.129 12.687 1.00 94.25 96 ARG A N 1
ATOM 777 C CA . ARG A 1 96 ? 0.989 3.482 12.414 1.00 94.25 96 ARG A CA 1
ATOM 778 C C . ARG A 1 96 ? 0.090 4.273 11.458 1.00 94.25 96 ARG A C 1
ATOM 780 O O . ARG A 1 96 ? -0.063 5.484 11.623 1.00 94.25 96 ARG A O 1
ATOM 787 N N . GLY A 1 97 ? -0.471 3.612 10.446 1.00 92.94 97 GLY A N 1
ATOM 788 C CA . GLY A 1 97 ? -1.411 4.218 9.503 1.00 92.94 97 GLY A CA 1
ATOM 789 C C . GLY A 1 97 ? -2.722 4.625 10.171 1.00 92.94 97 GLY A C 1
ATOM 790 O O . GLY A 1 97 ? -3.134 5.778 10.052 1.00 92.94 97 GLY A O 1
ATOM 791 N N . ILE A 1 98 ? -3.315 3.716 10.947 1.00 94.88 98 ILE A N 1
ATOM 792 C CA . ILE A 1 98 ? -4.535 3.964 11.726 1.00 94.88 98 ILE A CA 1
ATOM 793 C C . ILE A 1 98 ? -4.326 5.114 12.721 1.00 94.88 98 ILE A C 1
ATOM 795 O O . ILE A 1 98 ? -5.129 6.046 12.761 1.00 94.88 98 ILE A O 1
ATOM 799 N N . ASP A 1 99 ? -3.226 5.103 13.476 1.00 94.31 99 ASP A N 1
ATOM 800 C CA . ASP A 1 99 ? -2.911 6.144 14.462 1.00 94.31 99 ASP A CA 1
ATOM 801 C C . ASP A 1 99 ? -2.796 7.529 13.810 1.00 94.31 99 ASP A C 1
ATOM 803 O O . ASP A 1 99 ? -3.288 8.526 1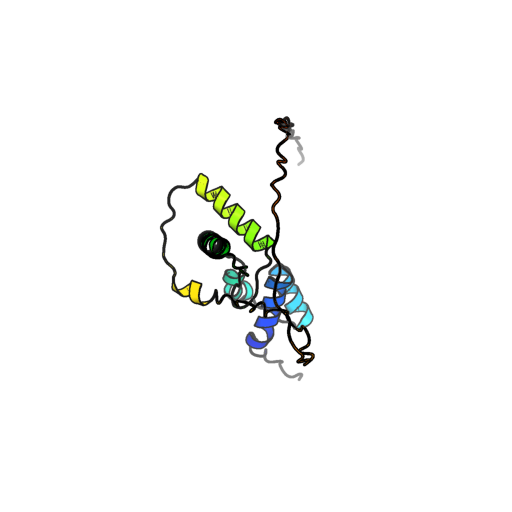4.347 1.00 94.31 99 ASP A O 1
ATOM 807 N N . ARG A 1 100 ? -2.202 7.601 12.610 1.00 93.31 100 ARG A N 1
ATOM 808 C CA . ARG A 1 100 ? -2.107 8.845 11.835 1.00 93.31 100 ARG A CA 1
ATOM 809 C C . ARG A 1 100 ? -3.483 9.371 11.435 1.00 93.31 100 ARG A C 1
ATOM 811 O O . ARG A 1 100 ? -3.724 10.569 11.546 1.00 93.31 100 ARG A O 1
ATOM 818 N N . VAL A 1 101 ? -4.377 8.498 10.975 1.00 92.88 101 VAL A N 1
ATOM 819 C CA . VAL A 1 101 ? -5.737 8.898 10.589 1.00 92.88 101 VAL A CA 1
ATOM 820 C C . VAL A 1 101 ? -6.521 9.372 11.803 1.00 92.88 101 VAL A C 1
ATOM 822 O O . VAL A 1 101 ? -7.070 10.469 11.766 1.00 92.88 101 VAL A O 1
ATOM 825 N N . ARG A 1 102 ? -6.495 8.613 12.905 1.00 90.56 102 ARG A N 1
ATOM 826 C CA . ARG A 1 102 ? -7.171 8.978 14.159 1.00 90.56 102 ARG A CA 1
ATOM 827 C C . ARG A 1 102 ? -6.720 10.346 14.671 1.00 90.56 102 ARG A C 1
ATOM 829 O O . ARG A 1 102 ? -7.555 11.169 15.040 1.00 90.56 102 ARG A O 1
ATOM 836 N N . LYS A 1 103 ? -5.410 10.615 14.632 1.00 91.75 103 LYS A N 1
ATOM 837 C CA . LYS A 1 103 ? -4.842 11.912 15.025 1.00 91.75 103 LYS A CA 1
ATOM 838 C C . LYS A 1 103 ? -5.332 13.067 14.146 1.00 91.75 103 LYS A C 1
ATOM 840 O O . LYS A 1 103 ? -5.502 14.168 14.651 1.00 91.75 103 LYS A O 1
ATOM 845 N N . ASN A 1 104 ? -5.556 12.827 12.856 1.00 85.06 104 ASN A N 1
ATOM 846 C CA . ASN A 1 104 ? -5.994 13.863 11.921 1.00 85.06 104 ASN A CA 1
ATOM 847 C C . ASN A 1 104 ? -7.518 14.090 11.970 1.00 85.06 104 ASN A C 1
ATOM 849 O O . ASN A 1 104 ? -7.979 15.216 11.795 1.00 85.06 104 ASN A O 1
ATOM 853 N N . THR A 1 105 ? -8.309 13.046 12.246 1.00 74.56 105 THR A N 1
ATOM 854 C CA . THR A 1 105 ? -9.782 13.135 12.288 1.00 74.56 105 THR A CA 1
ATOM 855 C C . THR A 1 105 ? -10.326 14.022 13.405 1.00 74.56 105 THR A C 1
ATOM 857 O O . THR A 1 105 ? -11.432 14.534 13.286 1.00 74.56 105 THR A O 1
ATOM 860 N N . SER A 1 106 ? -9.563 14.254 14.473 1.00 64.94 106 SER A N 1
ATOM 861 C CA . SER A 1 106 ? -9.953 15.167 15.552 1.00 64.94 106 SER A CA 1
ATOM 862 C C . SER A 1 106 ? -9.768 16.647 15.200 1.00 64.94 106 SER A C 1
ATOM 864 O O . SER A 1 106 ? -10.228 17.499 15.953 1.00 64.94 106 SER A O 1
ATOM 866 N N . THR A 1 107 ? -9.114 16.976 14.077 1.00 60.31 107 THR A N 1
ATOM 867 C CA . THR A 1 107 ? -8.822 18.371 13.691 1.00 60.31 107 THR A CA 1
ATOM 868 C C . THR A 1 107 ? -9.558 18.828 12.428 1.00 60.31 107 THR A C 1
ATOM 870 O O . THR A 1 107 ? -9.758 20.026 12.254 1.00 60.31 107 THR A O 1
ATOM 873 N N . SER A 1 108 ? -10.006 17.916 11.558 1.00 49.19 108 SER A N 1
ATOM 874 C CA . SER A 1 108 ? -10.720 18.265 10.321 1.00 49.19 108 SER A CA 1
ATOM 875 C C . SER A 1 108 ? -12.090 17.594 10.260 1.00 49.19 108 SER A C 1
ATOM 877 O O . SER A 1 108 ? -12.188 16.374 10.114 1.00 49.19 108 SER A O 1
ATOM 879 N N . GLY A 1 109 ? -13.151 18.394 10.351 1.00 51.41 109 GLY A N 1
ATOM 880 C CA . GLY A 1 109 ? -14.517 17.930 10.148 1.00 51.41 109 GLY A CA 1
ATOM 881 C C . GLY A 1 109 ? -14.707 17.278 8.774 1.00 51.41 109 GLY A C 1
ATOM 882 O O . GLY A 1 109 ? -14.281 17.814 7.758 1.00 51.41 109 GLY A O 1
ATOM 883 N N . PHE A 1 110 ? -15.374 16.125 8.783 1.00 48.66 110 PHE A N 1
ATOM 884 C CA . PHE A 1 110 ? -16.189 15.602 7.686 1.00 48.66 110 PHE A CA 1
ATOM 885 C C . PHE A 1 110 ? -15.498 15.481 6.312 1.00 48.66 110 PHE A C 1
ATOM 887 O O . PHE A 1 110 ? -15.797 16.221 5.378 1.00 48.66 110 PHE A O 1
ATOM 894 N N . THR A 1 111 ? -14.618 14.490 6.138 1.00 50.28 111 THR A N 1
ATOM 895 C CA . THR A 1 111 ? -14.288 14.022 4.785 1.00 50.28 111 THR A CA 1
ATOM 896 C C . THR A 1 111 ? -15.379 13.076 4.290 1.00 50.28 111 THR A C 1
ATOM 898 O O . THR A 1 111 ? -15.713 12.063 4.905 1.00 50.28 111 THR A O 1
ATOM 901 N N . GLU A 1 112 ? -15.974 13.471 3.173 1.00 57.03 112 GLU A N 1
ATOM 902 C CA . GLU A 1 112 ? -17.080 12.827 2.483 1.00 57.03 112 GLU A CA 1
ATOM 903 C C . GLU A 1 112 ? -16.771 11.357 2.159 1.00 57.03 112 GLU A C 1
ATOM 905 O O . GLU A 1 112 ? -15.793 11.031 1.481 1.00 57.03 112 GLU A O 1
ATOM 910 N N . ARG A 1 113 ? -17.615 10.455 2.678 1.00 51.56 113 ARG A N 1
ATOM 911 C CA . ARG A 1 113 ? -17.559 9.006 2.452 1.00 51.56 113 ARG A CA 1
ATOM 912 C C . ARG A 1 113 ? -17.853 8.695 0.982 1.00 51.56 113 ARG A C 1
ATOM 914 O O . ARG A 1 113 ? -18.964 8.299 0.642 1.00 51.56 113 ARG A O 1
ATOM 921 N N . ARG A 1 114 ? -16.872 8.827 0.089 1.00 48.78 114 ARG A N 1
ATOM 922 C CA . ARG A 1 114 ? -16.957 8.155 -1.213 1.00 48.78 114 ARG A CA 1
ATOM 923 C C . ARG A 1 114 ? -16.745 6.666 -0.987 1.00 48.78 114 ARG A C 1
ATOM 925 O O . ARG A 1 114 ? -15.618 6.199 -0.873 1.00 48.78 114 ARG A O 1
ATOM 932 N N . SER A 1 115 ? -17.858 5.944 -0.897 1.00 50.81 115 SER A N 1
ATOM 933 C CA . SER A 1 115 ? -17.928 4.488 -0.827 1.00 50.81 115 SER A CA 1
ATOM 934 C C . SER A 1 115 ? -17.288 3.864 -2.067 1.00 50.81 115 SER A C 1
ATOM 936 O O . SER A 1 115 ? -17.964 3.566 -3.047 1.00 50.81 115 SER A O 1
ATOM 938 N N . ASN A 1 116 ? -15.975 3.655 -2.033 1.00 50.88 116 ASN A N 1
ATOM 939 C CA . ASN A 1 116 ? -15.253 2.931 -3.070 1.00 50.88 116 ASN A CA 1
ATOM 940 C C . ASN A 1 116 ? -15.327 1.425 -2.771 1.00 50.88 116 ASN A C 1
ATOM 942 O O . ASN A 1 116 ? -14.355 0.778 -2.388 1.00 50.88 116 ASN A O 1
ATOM 946 N N . ARG A 1 117 ? -16.547 0.885 -2.872 1.00 49.06 117 ARG A N 1
ATOM 947 C CA . ARG A 1 117 ? -16.893 -0.505 -2.530 1.00 49.06 117 ARG A CA 1
ATOM 948 C C . ARG A 1 117 ? -16.178 -1.533 -3.424 1.00 49.06 117 ARG A C 1
ATOM 950 O O . ARG A 1 117 ? -16.099 -2.695 -3.047 1.00 49.06 117 ARG A O 1
ATOM 957 N N . GLU A 1 118 ? -15.610 -1.112 -4.556 1.00 49.81 118 GLU A N 1
ATOM 958 C CA . GLU A 1 118 ? -14.873 -1.986 -5.480 1.00 49.81 118 GLU A CA 1
ATOM 959 C C . GLU A 1 118 ? -13.472 -2.380 -4.987 1.00 49.81 118 GLU A C 1
ATOM 961 O O . GLU A 1 118 ? -12.997 -3.455 -5.342 1.00 49.81 118 GLU A O 1
ATOM 966 N N . LEU A 1 119 ? -12.821 -1.593 -4.118 1.00 50.81 119 LEU A N 1
ATOM 967 C CA . LEU A 1 119 ? -11.484 -1.941 -3.604 1.00 50.81 119 LEU A CA 1
ATOM 968 C C . LEU A 1 119 ? -11.517 -2.875 -2.383 1.00 50.81 119 LEU A C 1
ATOM 970 O O . LEU A 1 119 ? -10.535 -3.568 -2.115 1.00 50.81 119 LEU A O 1
ATOM 974 N N . LEU A 1 120 ? -12.654 -2.968 -1.681 1.00 52.28 120 LEU A N 1
ATOM 975 C CA . LEU A 1 120 ? -12.822 -3.905 -0.562 1.00 52.28 120 LEU A CA 1
ATOM 976 C C . LEU A 1 120 ? -12.910 -5.375 -1.003 1.00 52.28 120 LEU A C 1
ATOM 978 O O . LEU A 1 120 ? -12.699 -6.257 -0.175 1.00 52.28 120 LEU A O 1
ATOM 982 N N . ASN A 1 121 ? -13.128 -5.657 -2.292 1.00 47.75 121 ASN A N 1
ATOM 983 C CA . ASN A 1 121 ? -13.090 -7.028 -2.812 1.00 47.75 121 ASN A CA 1
ATOM 984 C C . ASN A 1 121 ? -11.664 -7.606 -2.918 1.00 47.75 121 ASN A C 1
ATOM 986 O O . ASN A 1 121 ? -11.519 -8.807 -3.116 1.00 47.75 121 ASN A O 1
ATOM 990 N N . CYS A 1 122 ? -10.615 -6.793 -2.734 1.00 43.75 122 CYS A N 1
ATOM 991 C CA . CYS A 1 122 ? -9.231 -7.270 -2.619 1.00 43.75 122 CYS A CA 1
ATOM 992 C C . CYS A 1 122 ? -8.804 -7.532 -1.160 1.00 43.75 122 CYS A C 1
ATOM 994 O O . CYS A 1 122 ? -7.764 -8.152 -0.935 1.00 43.75 122 CYS A O 1
ATOM 996 N N . LEU A 1 123 ? -9.601 -7.098 -0.169 1.00 46.91 123 LEU A N 1
ATOM 997 C CA . LEU A 1 123 ? -9.478 -7.512 1.234 1.00 46.91 123 LEU A CA 1
ATOM 998 C C . LEU A 1 123 ? -10.159 -8.879 1.418 1.00 46.91 123 LEU A C 1
ATOM 1000 O O . LEU A 1 123 ? -11.075 -9.062 2.223 1.00 46.91 123 LEU A O 1
ATOM 1004 N N . THR A 1 124 ? -9.712 -9.878 0.661 1.00 49.09 124 THR A N 1
ATOM 1005 C CA . THR A 1 124 ? -10.070 -11.264 0.949 1.00 49.09 124 THR A CA 1
ATOM 1006 C C . THR A 1 124 ? -9.325 -11.650 2.214 1.00 49.09 124 THR A C 1
ATOM 1008 O O . THR A 1 124 ? -8.162 -12.044 2.190 1.00 49.09 124 THR A O 1
ATOM 1011 N N . ALA A 1 125 ? -9.977 -11.453 3.355 1.00 42.75 125 ALA A N 1
ATOM 1012 C CA . ALA A 1 125 ? -9.461 -11.927 4.618 1.00 42.75 125 ALA A CA 1
ATOM 1013 C C . ALA A 1 125 ? -9.449 -13.453 4.579 1.00 42.75 125 ALA A C 1
ATOM 1015 O O . ALA A 1 125 ? -10.491 -14.094 4.728 1.00 42.75 125 ALA A O 1
ATOM 1016 N N . HIS A 1 126 ? -8.269 -14.026 4.372 1.00 43.88 126 HIS A N 1
ATOM 1017 C CA . HIS A 1 126 ? -8.039 -15.426 4.656 1.00 43.88 126 HIS A CA 1
ATOM 1018 C C . HIS A 1 126 ? -8.243 -15.606 6.158 1.00 43.88 126 HIS A C 1
ATOM 1020 O O . HIS A 1 126 ? -7.399 -15.244 6.971 1.00 43.88 126 HIS A O 1
ATOM 1026 N N . THR A 1 127 ? -9.407 -16.119 6.547 1.00 47.66 127 THR A N 1
ATOM 1027 C CA . THR A 1 127 ? -9.543 -16.753 7.849 1.00 47.66 127 THR A CA 1
ATOM 1028 C C . THR A 1 127 ? -8.651 -17.981 7.776 1.00 47.66 127 THR A C 1
ATOM 1030 O O . THR A 1 127 ? -9.039 -18.980 7.170 1.00 47.66 127 THR A O 1
ATOM 1033 N N . VAL A 1 128 ? -7.435 -17.899 8.320 1.00 52.72 128 VAL A N 1
ATOM 1034 C CA . VAL A 1 128 ? -6.710 -19.110 8.699 1.00 52.72 128 VAL A CA 1
ATOM 1035 C C . VAL A 1 128 ? -7.660 -19.803 9.661 1.00 52.72 128 VAL A C 1
ATOM 1037 O O . VAL A 1 128 ? -7.952 -19.281 10.736 1.00 52.72 128 VAL A O 1
ATOM 1040 N N . ALA A 1 129 ? -8.283 -20.882 9.200 1.00 49.84 129 ALA A N 1
ATOM 1041 C CA . ALA A 1 129 ? -9.041 -21.744 10.072 1.00 49.84 129 ALA A CA 1
ATOM 1042 C C . ALA A 1 129 ? -8.027 -22.247 11.101 1.00 49.84 129 ALA A C 1
ATOM 1044 O O . ALA A 1 129 ? -7.206 -23.105 10.788 1.00 49.84 129 ALA A O 1
ATOM 1045 N N . ASP A 1 130 ? -8.034 -21.644 12.291 1.00 47.69 130 ASP A N 1
ATOM 1046 C CA . ASP A 1 130 ? -7.503 -22.265 13.495 1.00 47.69 130 ASP A CA 1
ATOM 1047 C C . ASP A 1 130 ? -8.303 -23.561 13.644 1.00 47.69 130 ASP A C 1
ATOM 1049 O O . ASP A 1 130 ? -9.426 -23.587 14.153 1.00 47.69 130 ASP A O 1
ATOM 1053 N N . GLY A 1 131 ? -7.774 -24.626 13.043 1.00 43.91 131 GLY A N 1
ATOM 1054 C CA . GLY A 1 131 ? -8.280 -25.968 13.234 1.00 43.91 131 GLY A CA 1
ATOM 1055 C C . GLY A 1 131 ? -8.207 -26.283 14.726 1.00 43.91 131 GLY A C 1
ATOM 1056 O O . GLY A 1 131 ? -7.234 -25.899 15.385 1.00 43.91 131 GLY A O 1
ATOM 1057 N N . PRO A 1 132 ? -9.213 -26.964 15.292 1.00 47.47 132 PRO A N 1
ATOM 1058 C CA . PRO A 1 132 ? -9.134 -27.396 16.671 1.00 47.47 132 PRO A CA 1
ATOM 1059 C C . PRO A 1 132 ? -7.960 -28.368 16.779 1.00 47.47 132 PRO A C 1
ATOM 1061 O O . PRO A 1 132 ? -7.983 -29.470 16.235 1.00 47.47 132 PRO A O 1
ATOM 1064 N N . ARG A 1 133 ? -6.907 -27.951 17.482 1.00 46.66 133 ARG A N 1
ATOM 1065 C CA . ARG A 1 133 ? -5.849 -28.841 17.947 1.00 46.66 133 ARG A CA 1
ATOM 1066 C C . ARG A 1 133 ? -6.432 -29.717 19.059 1.00 46.66 133 ARG A C 1
ATOM 1068 O O . ARG A 1 133 ? -6.250 -29.433 20.236 1.00 46.66 133 ARG A O 1
ATOM 1075 N N . GLN A 1 134 ? -7.163 -30.754 18.663 1.00 43.03 134 GLN A N 1
ATOM 1076 C CA . GLN A 1 134 ? -7.496 -31.915 19.483 1.00 43.03 134 GLN A CA 1
ATOM 1077 C C . GLN A 1 134 ? -7.139 -33.166 18.682 1.00 43.03 134 GLN A C 1
ATOM 1079 O O . GLN A 1 134 ? -7.963 -33.724 17.969 1.00 43.03 134 GLN A O 1
ATOM 1084 N N . GLU A 1 135 ? -5.891 -33.603 18.815 1.00 46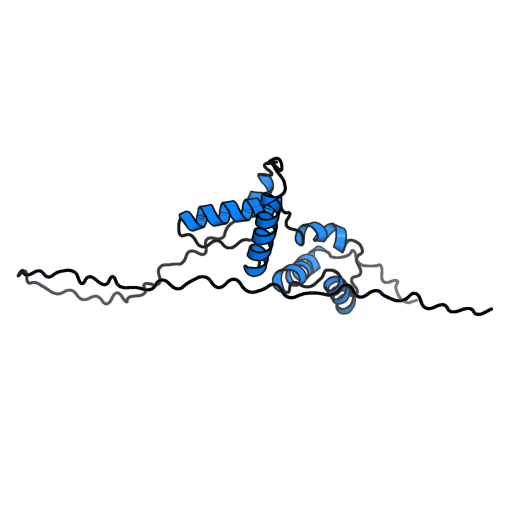.28 135 GLU A N 1
ATOM 1085 C CA . GLU A 1 135 ? -5.579 -35.027 18.712 1.00 46.28 135 GLU A CA 1
ATOM 1086 C C . GLU A 1 135 ? -5.378 -35.538 20.137 1.00 46.28 135 GLU A C 1
ATOM 1088 O O . GLU A 1 135 ? -4.262 -35.737 20.610 1.00 46.28 135 GLU A O 1
ATOM 1093 N N . GLU A 1 136 ? -6.491 -35.681 20.857 1.00 44.81 136 GLU A N 1
ATOM 1094 C CA . GLU A 1 136 ? -6.554 -36.668 21.924 1.00 44.81 136 GLU A CA 1
ATOM 1095 C C . GLU A 1 136 ? -6.882 -38.001 21.259 1.00 44.81 136 GLU A C 1
ATOM 1097 O O . GLU A 1 136 ? -7.890 -38.149 20.564 1.00 44.81 136 GLU A O 1
ATOM 1102 N N . GLY A 1 137 ? -5.961 -38.949 21.411 1.00 40.06 137 GLY A N 1
ATOM 1103 C CA . GLY A 1 137 ? -6.072 -40.280 20.851 1.00 40.06 137 GLY A CA 1
ATOM 1104 C C . GLY A 1 137 ? -7.369 -40.954 21.282 1.00 40.06 137 GLY A C 1
ATOM 1105 O O . GLY A 1 137 ? -7.637 -41.139 22.469 1.00 40.06 137 GLY A O 1
ATOM 1106 N N . LEU A 1 138 ? -8.143 -41.388 20.291 1.00 40.91 138 LEU A N 1
ATOM 1107 C CA . LEU A 1 138 ? -9.215 -42.359 20.460 1.00 40.91 138 LEU A CA 1
ATOM 1108 C C . LEU A 1 138 ? -8.599 -43.724 20.800 1.00 40.91 138 LEU A C 1
ATOM 1110 O O . LEU A 1 138 ? -8.490 -44.613 19.957 1.00 40.91 138 LEU A O 1
ATOM 1114 N N . GLN A 1 139 ? -8.193 -43.897 22.058 1.00 41.16 139 GLN A N 1
ATOM 1115 C CA . GLN A 1 139 ? -7.992 -45.214 22.641 1.00 41.16 139 GLN A CA 1
ATOM 1116 C C . GLN A 1 139 ? -9.372 -45.756 23.029 1.00 41.16 139 GLN A C 1
ATOM 1118 O O . GLN A 1 139 ? -9.993 -45.328 24.000 1.00 41.16 139 GLN A O 1
ATOM 1123 N N . CYS A 1 140 ? -9.857 -46.711 22.240 1.00 38.59 140 CYS A N 1
ATOM 1124 C CA . CYS A 1 140 ? -11.017 -47.523 22.572 1.00 38.59 140 CYS A CA 1
ATOM 1125 C C . CYS A 1 140 ? -10.811 -48.210 23.929 1.00 38.59 140 CYS A C 1
ATOM 1127 O O . CYS A 1 140 ? -9.896 -49.023 24.065 1.00 38.59 140 CYS A O 1
ATOM 1129 N N . ARG A 1 141 ? -11.695 -47.960 24.899 1.00 38.75 141 ARG A N 1
ATOM 1130 C CA . ARG A 1 141 ? -12.010 -48.948 25.935 1.00 38.75 141 ARG A CA 1
ATOM 1131 C C . ARG A 1 141 ? -13.410 -48.735 26.502 1.00 38.75 141 ARG A C 1
ATOM 1133 O O . ARG A 1 141 ? -13.682 -47.779 27.219 1.00 38.75 141 ARG A O 1
ATOM 1140 N N . GLN A 1 142 ? -14.286 -49.657 26.122 1.00 42.81 142 GLN A N 1
ATOM 1141 C CA . GLN A 1 142 ? -15.480 -50.023 26.871 1.00 42.81 142 GLN A CA 1
ATOM 1142 C C . GLN A 1 142 ? -15.020 -50.676 28.181 1.00 42.81 142 GLN A C 1
ATOM 1144 O O . GLN A 1 142 ? -14.066 -51.448 28.148 1.00 42.81 142 GLN A O 1
ATOM 1149 N N . ASP A 1 143 ? -15.635 -50.313 29.310 1.00 39.88 143 ASP A N 1
ATOM 1150 C CA . ASP A 1 143 ? -16.286 -51.268 30.220 1.00 39.88 143 ASP A CA 1
ATOM 1151 C C . ASP A 1 143 ? -16.901 -50.570 31.456 1.00 39.88 143 ASP A C 1
ATOM 1153 O O . ASP A 1 143 ? -16.218 -49.958 32.268 1.00 39.88 143 ASP A O 1
ATOM 1157 N N . LEU A 1 144 ? -18.230 -50.712 31.542 1.00 49.59 144 LEU A N 1
ATOM 1158 C CA . LEU A 1 144 ? -19.050 -51.103 32.702 1.00 49.59 144 LEU A CA 1
ATOM 1159 C C . LEU A 1 144 ? -19.099 -50.248 33.997 1.00 49.59 144 LEU A C 1
ATOM 1161 O O . LEU A 1 144 ? -18.203 -50.254 34.828 1.00 49.59 144 LEU A O 1
ATOM 1165 N N . LEU A 1 145 ? -20.309 -49.698 34.205 1.00 48.41 145 LEU A N 1
ATOM 1166 C CA . LEU A 1 145 ? -21.145 -49.731 35.426 1.00 48.41 145 LEU A CA 1
ATOM 1167 C C . LEU A 1 145 ? -20.547 -49.255 36.767 1.00 48.41 145 LEU A C 1
ATOM 1169 O O . LEU A 1 145 ? -19.824 -49.996 37.425 1.00 48.41 145 LEU A O 1
ATOM 1173 N N . SER A 1 146 ? -21.054 -48.121 37.278 1.00 41.38 146 SER A N 1
ATOM 1174 C CA . SER A 1 146 ? -21.812 -48.018 38.553 1.00 41.38 146 SER A CA 1
ATOM 1175 C C . SER A 1 146 ? -22.178 -46.554 38.879 1.00 41.38 146 SER A C 1
ATOM 1177 O O . SER A 1 146 ? -21.318 -45.681 38.905 1.00 41.38 146 SER A O 1
ATOM 1179 N N . ASN A 1 147 ? -23.467 -46.296 39.127 1.00 43.75 147 ASN A N 1
ATOM 1180 C CA . ASN A 1 147 ? -24.021 -45.048 39.693 1.00 43.75 147 ASN A CA 1
ATOM 1181 C C . ASN A 1 147 ? -23.841 -45.023 41.247 1.00 43.75 147 ASN A C 1
ATOM 1183 O O . ASN A 1 147 ? -23.308 -45.984 41.797 1.00 43.75 147 ASN A O 1
ATOM 1187 N N . PRO A 1 148 ? -24.467 -44.100 42.013 1.00 69.19 148 PRO A N 1
ATOM 1188 C CA . PRO A 1 148 ? -24.174 -42.666 42.179 1.00 69.19 148 PRO A CA 1
ATOM 1189 C C . PRO A 1 148 ? -24.088 -42.260 43.679 1.00 69.19 148 PRO A C 1
ATOM 1191 O O . PRO A 1 148 ? -24.838 -42.793 44.490 1.00 69.19 148 PRO A O 1
ATOM 1194 N N . THR A 1 149 ? -23.324 -41.226 44.064 1.00 40.06 149 THR A N 1
ATOM 1195 C CA . THR A 1 149 ? -23.586 -40.539 45.353 1.00 40.06 149 THR A CA 1
ATOM 1196 C C . THR A 1 149 ? -23.181 -39.065 45.331 1.00 40.06 149 THR A C 1
ATOM 1198 O O . THR A 1 149 ? -22.100 -38.701 44.878 1.00 40.06 149 THR A O 1
ATOM 1201 N N . ALA A 1 150 ? -24.092 -38.235 45.839 1.00 44.34 150 ALA A N 1
ATOM 1202 C CA . ALA A 1 150 ? -23.971 -36.810 46.133 1.00 44.34 150 ALA A CA 1
ATOM 1203 C C . ALA A 1 150 ? -22.726 -36.450 46.975 1.00 44.34 150 ALA A C 1
ATOM 1205 O O . ALA A 1 150 ? -22.258 -37.288 47.740 1.00 44.34 150 ALA A O 1
ATOM 1206 N N . ASN A 1 151 ? -22.257 -35.191 46.946 1.00 43.41 151 ASN A N 1
ATOM 1207 C CA . ASN A 1 151 ? -22.636 -34.157 47.931 1.00 43.41 151 ASN A CA 1
ATOM 1208 C C . ASN A 1 151 ? -21.770 -32.870 47.843 1.00 43.41 151 ASN A C 1
ATOM 1210 O O . ASN A 1 151 ? -20.596 -32.912 47.499 1.00 43.41 151 ASN A O 1
ATOM 1214 N N . THR A 1 152 ? -22.376 -31.760 48.287 1.00 43.78 152 THR A N 1
ATOM 1215 C CA . THR A 1 152 ? -21.760 -30.661 49.071 1.00 43.78 152 THR A CA 1
ATOM 1216 C C . THR A 1 152 ? -20.851 -29.602 48.404 1.00 43.78 152 THR A C 1
ATOM 1218 O O . THR A 1 152 ? -19.640 -29.735 48.315 1.00 43.78 152 THR A O 1
ATOM 1221 N N . SER A 1 153 ? -21.460 -28.444 48.103 1.00 48.47 153 SER A N 1
ATOM 1222 C CA . SER A 1 153 ? -21.206 -27.115 48.719 1.00 48.47 153 SER A CA 1
ATOM 1223 C C . SER A 1 153 ? -19.781 -26.719 49.181 1.00 48.47 153 SER A C 1
ATOM 1225 O O . SER A 1 153 ? -19.315 -27.219 50.203 1.00 48.47 153 SER A O 1
ATOM 1227 N N . ARG A 1 154 ? -19.246 -25.619 48.618 1.00 45.62 154 ARG A N 1
ATOM 1228 C CA . ARG A 1 154 ? -18.758 -24.378 49.302 1.00 45.62 154 ARG A CA 1
ATOM 1229 C C . ARG A 1 154 ? -18.131 -23.449 48.244 1.00 45.62 154 ARG A C 1
ATOM 1231 O O . ARG A 1 154 ? -17.255 -23.879 47.517 1.00 45.62 154 ARG A O 1
ATOM 1238 N N . SER A 1 155 ? -18.716 -22.285 47.957 1.00 49.56 155 SER A N 1
ATOM 1239 C CA . SER A 1 155 ? -18.546 -20.972 48.621 1.00 49.56 155 SER A CA 1
ATOM 1240 C C . SER A 1 155 ? -17.415 -20.132 47.987 1.00 49.56 155 SER A C 1
ATOM 1242 O O . SER A 1 155 ? -16.368 -20.692 47.682 1.00 49.56 155 SER A O 1
ATOM 1244 N N . PRO A 1 156 ? -17.621 -18.815 47.769 1.00 61.22 156 PRO A N 1
ATOM 1245 C CA . PRO A 1 156 ? -16.730 -17.961 46.988 1.00 61.22 156 PRO A CA 1
ATOM 1246 C C . PRO A 1 156 ? -15.672 -17.297 47.875 1.00 61.22 156 PRO A C 1
ATOM 1248 O O . PRO A 1 156 ? -15.981 -16.876 48.990 1.00 61.22 156 PRO A O 1
ATOM 1251 N N . GLU A 1 157 ? -14.452 -17.137 47.365 1.00 56.38 157 GLU A N 1
ATOM 1252 C CA . GLU A 1 157 ? -13.469 -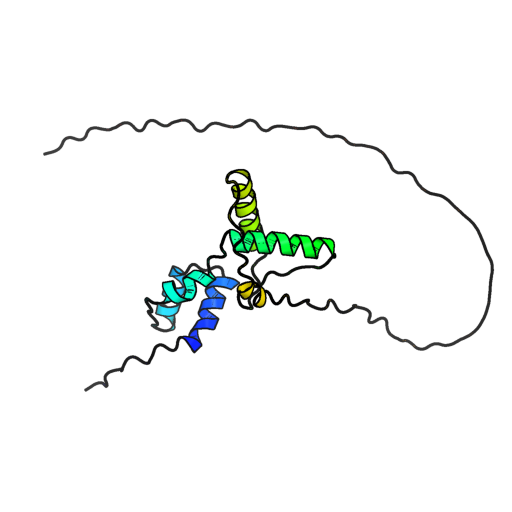16.244 47.979 1.00 56.38 157 GLU A CA 1
ATOM 1253 C C . GLU A 1 157 ? -13.398 -14.925 47.213 1.00 56.38 157 GLU A C 1
ATOM 1255 O O . GLU A 1 157 ? -12.847 -14.788 46.124 1.00 56.38 157 GLU A O 1
ATOM 1260 N N . SER A 1 158 ? -14.052 -13.958 47.843 1.00 54.78 158 SER A N 1
ATOM 1261 C CA . SER A 1 158 ? -13.787 -12.530 47.856 1.00 54.78 158 SER A CA 1
ATOM 1262 C C . SER A 1 158 ? -12.292 -12.203 47.762 1.00 54.78 158 SER A C 1
ATOM 1264 O O . SER A 1 158 ? -11.502 -12.627 48.599 1.00 54.78 158 SER A O 1
ATOM 1266 N N . GLY A 1 159 ? -11.926 -11.360 46.799 1.00 47.75 159 GLY A N 1
ATOM 1267 C CA . GLY A 1 159 ? -10.573 -10.825 46.654 1.00 47.75 159 GLY A CA 1
ATOM 1268 C C . GLY A 1 159 ? -10.586 -9.420 46.065 1.00 47.75 159 GLY A C 1
ATOM 1269 O O . GLY A 1 159 ? -10.037 -9.182 44.997 1.00 47.75 159 GLY A O 1
ATOM 1270 N N . SER A 1 160 ? -11.262 -8.489 46.734 1.00 61.34 160 SER A N 1
ATOM 1271 C CA . SER A 1 160 ? -11.154 -7.051 46.479 1.00 61.34 160 SER A CA 1
ATOM 1272 C C . SER A 1 160 ? -10.151 -6.438 47.453 1.00 61.34 160 SER A C 1
ATOM 1274 O O . SER A 1 160 ? -10.441 -6.464 48.646 1.00 61.34 160 SER A O 1
ATOM 1276 N N . PHE A 1 161 ? -9.035 -5.854 46.990 1.00 41.75 161 PHE A N 1
ATOM 1277 C CA . PHE A 1 161 ? -8.305 -4.815 47.742 1.00 41.75 161 PHE A CA 1
ATOM 1278 C C . PHE A 1 161 ? -7.142 -4.184 46.933 1.00 41.75 161 PHE A C 1
ATOM 1280 O O . PHE A 1 161 ? -6.164 -4.854 46.631 1.00 41.75 161 PHE A O 1
ATOM 1287 N N . TRP A 1 162 ? -7.303 -2.881 46.643 1.00 49.53 162 TRP A N 1
ATOM 1288 C CA . TRP A 1 162 ? -6.353 -1.788 46.314 1.00 49.53 162 TRP A CA 1
ATOM 1289 C C . TRP A 1 162 ? -5.273 -1.966 45.235 1.00 49.53 162 TRP A C 1
ATOM 1291 O O . TRP A 1 162 ? -4.402 -2.817 45.327 1.00 49.53 162 TRP A O 1
ATOM 1301 N N . ALA A 1 163 ? -5.159 -0.986 44.335 1.00 50.31 163 ALA A N 1
ATOM 1302 C CA . ALA A 1 163 ? -4.423 0.236 44.678 1.00 50.31 163 ALA A CA 1
ATOM 1303 C C . ALA A 1 163 ? -4.470 1.268 43.546 1.00 50.31 163 ALA A C 1
ATOM 1305 O O . ALA A 1 163 ? -3.930 1.104 42.455 1.00 50.31 163 ALA A O 1
ATOM 1306 N N . GLU A 1 164 ? -5.116 2.368 43.891 1.00 51.38 164 GLU A N 1
ATOM 1307 C CA . GLU A 1 164 ? -4.943 3.701 43.352 1.00 51.38 164 GLU A CA 1
ATOM 1308 C C . GLU A 1 164 ? -3.455 4.091 43.335 1.00 51.38 164 GLU A C 1
ATOM 1310 O O . GLU A 1 164 ? -2.748 3.962 44.335 1.00 51.38 164 GLU A O 1
ATOM 1315 N N . SER A 1 165 ? -2.951 4.567 42.198 1.00 58.00 165 SER A N 1
ATOM 1316 C CA . SER A 1 165 ? -1.661 5.261 42.130 1.00 58.00 165 SER A CA 1
ATOM 1317 C C . SER A 1 165 ? -1.686 6.309 41.027 1.00 58.00 165 SER A C 1
ATOM 1319 O O . SER A 1 165 ? -1.353 6.073 39.871 1.00 58.00 165 SER A O 1
ATOM 1321 N N . ALA A 1 166 ? -2.173 7.474 41.448 1.00 53.78 166 ALA A N 1
ATOM 1322 C CA . ALA A 1 166 ? -1.593 8.792 41.229 1.00 53.78 166 ALA A CA 1
ATOM 1323 C C . ALA A 1 166 ? -0.769 9.009 39.944 1.00 53.78 166 ALA A C 1
ATOM 1325 O O . ALA A 1 166 ? 0.412 8.682 39.842 1.00 53.78 166 ALA A O 1
ATOM 1326 N N . LEU A 1 167 ? -1.414 9.716 39.017 1.00 52.78 167 LEU A N 1
ATOM 1327 C CA . LEU A 1 167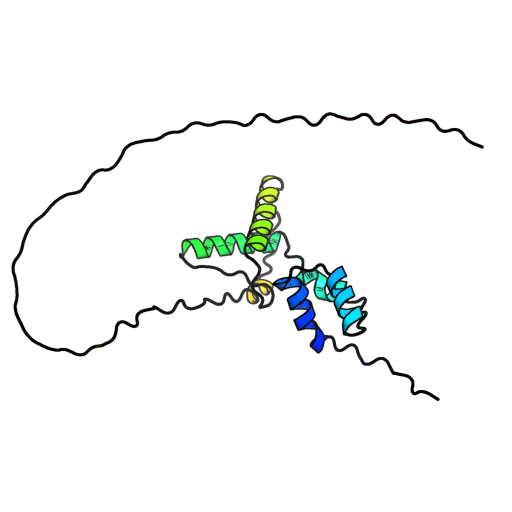 ? -0.920 10.930 38.361 1.00 52.78 167 LEU A CA 1
ATOM 1328 C C . LEU A 1 167 ? 0.526 11.347 38.716 1.00 52.78 167 LEU A C 1
ATOM 1330 O O . LEU A 1 167 ? 0.800 11.841 39.811 1.00 52.78 167 LEU A O 1
ATOM 1334 N N . ARG A 1 168 ? 1.414 11.315 37.718 1.00 62.28 168 ARG A N 1
ATOM 1335 C CA . ARG A 1 168 ? 2.536 12.258 37.615 1.00 62.28 168 ARG A CA 1
ATOM 1336 C C . ARG A 1 168 ? 2.553 12.885 36.219 1.00 62.28 168 ARG A C 1
ATOM 1338 O O . ARG A 1 168 ? 2.862 12.187 35.256 1.00 62.28 168 ARG A O 1
ATOM 1345 N N . PRO A 1 169 ? 2.245 14.184 36.075 1.00 63.78 169 PRO A N 1
ATOM 1346 C CA . PRO A 1 169 ? 2.585 14.915 34.865 1.00 63.78 169 PRO A CA 1
ATOM 1347 C C . PRO A 1 169 ? 4.098 15.175 34.830 1.00 63.78 169 PRO A C 1
ATOM 1349 O O . PRO A 1 169 ? 4.680 15.709 35.774 1.00 63.78 169 PRO A O 1
ATOM 1352 N N . HIS A 1 170 ? 4.737 14.778 33.730 1.00 65.56 170 HIS A N 1
ATOM 1353 C CA . HIS A 1 170 ? 6.122 15.132 33.427 1.00 65.56 170 HIS A CA 1
ATOM 1354 C C . HIS A 1 170 ? 6.226 16.622 33.052 1.00 65.56 170 HIS A C 1
ATOM 1356 O O . HIS A 1 170 ? 5.410 17.099 32.260 1.00 65.56 170 HIS A O 1
ATOM 1362 N N . PRO A 1 171 ? 7.232 17.361 33.556 1.00 66.06 171 PRO A N 1
ATOM 1363 C CA . PRO A 1 171 ? 7.480 18.729 33.125 1.00 66.06 171 PRO A CA 1
ATOM 1364 C C . PRO A 1 171 ? 8.072 18.764 31.710 1.00 66.06 171 PRO A C 1
ATOM 1366 O O . PRO A 1 171 ? 9.032 18.059 31.391 1.00 66.06 171 PRO A O 1
ATOM 1369 N N . ALA A 1 172 ? 7.497 19.629 30.877 1.00 55.41 172 ALA A N 1
ATOM 1370 C CA . ALA A 1 172 ? 8.003 19.984 29.562 1.00 55.41 172 ALA A CA 1
ATOM 1371 C C . ALA A 1 172 ? 9.347 20.718 29.691 1.00 55.41 172 ALA A C 1
ATOM 1373 O O . ALA A 1 172 ? 9.422 21.797 30.279 1.00 55.41 172 ALA A O 1
ATOM 1374 N N . GLN A 1 173 ? 10.408 20.145 29.120 1.00 58.72 173 GLN A N 1
ATOM 1375 C CA . GLN A 1 173 ? 11.689 20.825 28.959 1.00 58.72 173 GLN A CA 1
ATOM 1376 C C . GLN A 1 173 ? 11.813 21.397 27.543 1.00 58.72 173 GLN A C 1
ATOM 1378 O O . GLN A 1 173 ? 11.886 20.671 26.556 1.00 58.72 173 GLN A O 1
ATOM 1383 N N . SER A 1 174 ? 11.786 22.729 27.501 1.00 59.44 174 SER A N 1
ATOM 1384 C CA . SER A 1 174 ? 12.721 23.628 26.815 1.00 59.44 174 SER A CA 1
ATOM 1385 C C . SER A 1 174 ? 13.430 23.133 25.546 1.00 59.44 174 SER A C 1
ATOM 1387 O O . SER A 1 174 ? 14.306 22.272 25.601 1.00 59.44 174 SER A O 1
ATOM 1389 N N . ARG A 1 175 ? 13.194 23.839 24.434 1.00 55.59 175 ARG A N 1
ATOM 1390 C CA . ARG A 1 175 ? 14.253 24.152 23.464 1.00 55.59 175 ARG A CA 1
ATOM 1391 C C . ARG A 1 175 ? 14.183 25.620 23.059 1.00 55.59 175 ARG A C 1
ATOM 1393 O O . ARG A 1 175 ? 13.441 26.014 22.168 1.00 55.59 175 ARG A O 1
ATOM 1400 N N . SER A 1 176 ? 14.960 26.390 23.812 1.00 62.81 176 SER A N 1
ATOM 1401 C CA . SER A 1 176 ? 15.790 27.519 23.393 1.00 62.81 176 SER A CA 1
ATOM 1402 C C . SER A 1 176 ? 15.771 27.864 21.899 1.00 62.81 176 SER A C 1
ATOM 1404 O O . SER A 1 176 ? 16.310 27.132 21.066 1.00 62.81 176 SER A O 1
ATOM 1406 N N . SER A 1 177 ? 15.254 29.053 21.610 1.00 55.53 177 SER A N 1
ATOM 1407 C CA . SER A 1 177 ? 15.586 29.842 20.431 1.00 55.53 177 SER A CA 1
ATOM 1408 C C . SER A 1 177 ? 17.095 30.103 20.415 1.00 55.53 177 SER A C 1
ATOM 1410 O O . SER A 1 177 ? 17.602 30.825 21.271 1.00 55.53 177 SER A O 1
ATOM 1412 N N . GLN A 1 178 ? 17.821 29.506 19.472 1.00 62.00 178 GLN A N 1
ATOM 1413 C CA . GLN A 1 178 ? 19.150 29.983 19.099 1.00 62.00 178 GLN A CA 1
ATOM 1414 C C . GLN A 1 178 ? 18.988 30.935 17.918 1.00 62.00 178 GLN A C 1
ATOM 1416 O O . GLN A 1 178 ? 18.670 30.533 16.802 1.00 62.00 178 GLN A O 1
ATOM 1421 N N . SER A 1 179 ? 19.169 32.214 18.225 1.00 59.50 179 SER A N 1
ATOM 1422 C CA . SER A 1 179 ? 19.569 33.268 17.304 1.00 59.50 179 SER A CA 1
ATOM 1423 C C . SER A 1 179 ? 20.847 32.849 16.577 1.00 59.50 179 SER A C 1
ATOM 1425 O O . SER A 1 179 ? 21.861 32.589 17.225 1.00 59.50 179 SER A O 1
ATOM 1427 N N . PHE A 1 180 ? 20.794 32.770 15.250 1.00 57.78 180 PHE A N 1
ATOM 1428 C CA . PHE A 1 180 ? 21.982 32.633 14.417 1.00 57.78 180 PHE A CA 1
ATOM 1429 C C . PHE A 1 180 ? 22.414 34.036 13.991 1.00 57.78 180 PHE A C 1
ATOM 1431 O O . PHE A 1 180 ? 21.654 34.742 13.329 1.00 57.78 180 PHE A O 1
ATOM 1438 N N . GLU A 1 181 ? 23.594 34.442 14.455 1.00 62.06 181 GLU A N 1
ATOM 1439 C CA . GLU A 1 181 ? 24.252 35.684 14.071 1.00 62.06 181 GLU A CA 1
ATOM 1440 C C . GLU A 1 181 ? 24.570 35.683 12.575 1.00 62.06 181 GLU A C 1
ATOM 1442 O O . GLU A 1 181 ? 25.176 34.756 12.034 1.00 62.06 181 GLU A O 1
ATOM 1447 N N . GLU A 1 182 ? 24.161 36.757 11.913 1.00 62.78 182 GLU A N 1
ATOM 1448 C CA . GLU A 1 182 ? 24.516 37.081 10.543 1.00 62.78 182 GLU A CA 1
ATOM 1449 C C . GLU A 1 182 ? 25.940 37.659 10.554 1.00 62.78 182 GLU A C 1
ATOM 1451 O O . GLU A 1 182 ? 26.163 38.829 10.865 1.00 62.78 182 GLU A O 1
ATOM 1456 N N . LEU A 1 183 ? 26.928 36.798 10.300 1.00 66.06 183 LEU A N 1
ATOM 1457 C CA . LEU A 1 183 ? 28.321 37.196 10.131 1.00 66.06 183 LEU A CA 1
ATOM 1458 C C . LEU A 1 183 ? 28.539 37.756 8.725 1.00 66.06 183 LEU A C 1
ATOM 1460 O O . LEU A 1 183 ? 28.505 37.041 7.724 1.00 66.06 183 LEU A O 1
ATOM 1464 N N . SER A 1 184 ? 28.827 39.051 8.704 1.00 64.62 184 SER A N 1
ATOM 1465 C CA . SER A 1 184 ? 29.480 39.791 7.635 1.00 64.62 184 SER A CA 1
ATOM 1466 C C . SER A 1 184 ? 30.688 39.045 7.064 1.00 64.62 184 SER A C 1
ATOM 1468 O O . SER A 1 184 ? 31.607 38.681 7.797 1.00 64.62 184 SER A O 1
ATOM 1470 N N . ALA A 1 185 ? 30.751 38.936 5.739 1.00 63.88 185 ALA A N 1
ATOM 1471 C CA . ALA A 1 185 ? 32.002 38.735 5.021 1.00 63.88 185 ALA A CA 1
ATOM 1472 C C . ALA A 1 185 ? 31.954 39.490 3.690 1.00 63.88 185 ALA A C 1
ATOM 1474 O O . ALA A 1 185 ? 31.474 39.000 2.671 1.00 63.88 185 ALA A O 1
ATOM 1475 N N . SER A 1 186 ? 32.477 40.713 3.733 1.00 66.12 186 SER A N 1
ATOM 1476 C CA . SER A 1 186 ? 33.127 41.374 2.607 1.00 66.12 186 SER A CA 1
ATOM 1477 C C . SER A 1 186 ? 34.115 40.415 1.941 1.00 66.12 186 SER A C 1
ATOM 1479 O O . SER A 1 186 ? 34.852 39.762 2.673 1.00 66.12 186 SER A O 1
ATOM 1481 N N . HIS A 1 187 ? 34.183 40.381 0.608 1.00 60.38 187 HIS A N 1
ATOM 1482 C CA . HIS A 1 187 ? 35.428 40.332 -0.176 1.00 60.38 187 HIS A CA 1
ATOM 1483 C C . HIS A 1 187 ? 35.112 40.428 -1.682 1.00 60.38 187 HIS A C 1
ATOM 1485 O O . HIS A 1 187 ? 34.509 39.514 -2.236 1.00 60.38 187 HIS A O 1
ATOM 1491 N N . ILE A 1 188 ? 35.621 41.521 -2.271 1.00 61.59 188 ILE A N 1
ATOM 1492 C CA . ILE A 1 188 ? 36.056 41.743 -3.669 1.00 61.59 188 ILE A CA 1
ATOM 1493 C C . ILE A 1 188 ? 34.966 41.805 -4.745 1.00 61.59 188 ILE A C 1
ATOM 1495 O O . ILE A 1 188 ? 34.434 40.753 -5.153 1.00 61.59 188 ILE A O 1
#

pLDDT: mean 70.64, std 19.26, range [38.59, 95.94]

Sequence (188 aa):
MPPAEEGSPLDWATHEEEILDLLLAQDKTLKEVVKYMSEKYKFEAKQYKYRFARLKNVTAAEYADIDAECKRREALGKRTDVCLLGRTLPPERVKRGIDRVRKNTSTSGFTERRSNRELLNCLTAHTVADGPRQEEGLQCRQDLLSNPTANTSRSPESGSFWAESALRPHPAQSRSSQSFEELSASHI

Organism: NCBI:txid2831512